Protein AF-A0A962V7G7-F1 (afdb_monomer_lite)

Radius of gyration: 39.67 Å; chains: 1; bounding box: 82×40×108 Å

pLDDT: mean 73.16, std 16.66, range [35.34, 96.5]

Structure (mmCIF, N/CA/C/O backbone):
data_AF-A0A962V7G7-F1
#
_entry.id   AF-A0A962V7G7-F1
#
loop_
_atom_site.group_PDB
_atom_site.id
_atom_site.type_symbol
_atom_site.label_atom_id
_atom_site.label_alt_id
_atom_site.label_comp_id
_atom_site.label_asym_id
_atom_site.label_entity_id
_atom_site.label_seq_id
_atom_site.pdbx_PDB_ins_code
_atom_site.Cartn_x
_atom_site.Cartn_y
_atom_site.Cartn_z
_atom_site.occupancy
_atom_site.B_iso_or_equiv
_atom_site.auth_seq_id
_atom_site.auth_comp_id
_atom_site.auth_asym_id
_atom_site.auth_atom_id
_atom_site.pdbx_PDB_model_num
ATOM 1 N N . MET A 1 1 ? -13.778 -5.550 5.371 1.00 72.06 1 MET A N 1
ATOM 2 C CA . MET A 1 1 ? -13.242 -4.318 4.765 1.00 72.06 1 MET A CA 1
ATOM 3 C C . MET A 1 1 ? -11.786 -4.561 4.429 1.00 72.06 1 MET A C 1
ATOM 5 O O . MET A 1 1 ? -11.023 -4.934 5.313 1.00 72.06 1 MET A O 1
ATOM 9 N N . GLN A 1 2 ? -11.439 -4.463 3.154 1.00 81.69 2 GLN A N 1
ATOM 10 C CA . GLN A 1 2 ? -10.092 -4.656 2.623 1.00 81.69 2 GLN A CA 1
ATOM 11 C C . GLN A 1 2 ? -9.492 -3.295 2.240 1.00 81.69 2 GLN A C 1
ATOM 13 O O . GLN A 1 2 ? -10.218 -2.339 1.980 1.00 81.69 2 GLN A O 1
ATOM 18 N N . LEU A 1 3 ? -8.160 -3.183 2.179 1.00 76.94 3 LEU A N 1
ATOM 19 C CA . LEU A 1 3 ? -7.492 -1.927 1.791 1.00 76.94 3 LEU A CA 1
ATOM 20 C C . LEU A 1 3 ? -7.868 -1.469 0.369 1.00 76.94 3 LEU A C 1
ATOM 22 O O . LEU A 1 3 ? -7.915 -0.273 0.089 1.00 76.94 3 LEU A O 1
ATOM 26 N N . SER A 1 4 ? -8.203 -2.413 -0.512 1.00 79.62 4 SER A N 1
ATOM 27 C CA . SER A 1 4 ? -8.698 -2.168 -1.872 1.00 79.62 4 SER A CA 1
ATOM 28 C C . SER A 1 4 ? -10.045 -1.445 -1.935 1.00 79.62 4 SER A C 1
ATOM 30 O O . SER A 1 4 ? -10.376 -0.889 -2.983 1.00 79.62 4 SER A O 1
ATOM 32 N N . ASP A 1 5 ? -10.804 -1.429 -0.837 1.00 84.44 5 ASP A N 1
ATOM 33 C CA . ASP A 1 5 ? -12.099 -0.747 -0.759 1.00 84.44 5 ASP A CA 1
ATOM 34 C C . ASP A 1 5 ? -11.917 0.782 -0.668 1.00 84.44 5 ASP A C 1
ATOM 36 O O . ASP A 1 5 ? -12.828 1.552 -0.975 1.00 84.44 5 ASP A O 1
ATOM 40 N N . PHE A 1 6 ? -10.715 1.246 -0.302 1.00 88.31 6 PHE A N 1
ATOM 41 C CA . PHE A 1 6 ? -10.387 2.663 -0.189 1.00 88.31 6 PHE A CA 1
ATOM 42 C C . PHE A 1 6 ? -9.903 3.220 -1.531 1.00 88.31 6 PHE A C 1
ATOM 44 O O . PHE A 1 6 ? -8.850 2.841 -2.051 1.00 88.31 6 PHE A O 1
ATOM 51 N N . LYS A 1 7 ? -10.656 4.185 -2.076 1.00 90.94 7 LYS A N 1
ATOM 52 C CA . LYS A 1 7 ? -10.412 4.795 -3.397 1.00 90.94 7 LYS A CA 1
ATOM 53 C C . LYS A 1 7 ? -8.977 5.297 -3.580 1.00 90.94 7 LYS A C 1
ATOM 55 O O . LYS A 1 7 ? -8.382 5.065 -4.632 1.00 90.94 7 LYS A O 1
ATOM 60 N N . ASP A 1 8 ? -8.418 5.957 -2.570 1.00 87.38 8 ASP A N 1
ATOM 61 C CA . ASP A 1 8 ? -7.068 6.528 -2.633 1.00 87.38 8 ASP A CA 1
ATOM 62 C C . ASP A 1 8 ? -5.988 5.444 -2.707 1.00 87.38 8 ASP A C 1
ATOM 64 O O . ASP A 1 8 ? -5.049 5.561 -3.496 1.00 87.38 8 ASP A O 1
ATOM 68 N N . TYR A 1 9 ? -6.143 4.369 -1.928 1.00 89.06 9 TYR A N 1
ATOM 69 C CA . TYR A 1 9 ? -5.235 3.224 -1.953 1.00 89.06 9 TYR A CA 1
ATOM 70 C C . TYR A 1 9 ? -5.309 2.501 -3.298 1.00 89.06 9 TYR A C 1
ATOM 72 O O . TYR A 1 9 ? -4.279 2.288 -3.936 1.00 89.06 9 TYR A O 1
ATOM 80 N N . LYS A 1 10 ? -6.525 2.221 -3.786 1.00 91.56 10 LYS A N 1
ATOM 81 C CA . LYS A 1 10 ? -6.740 1.589 -5.092 1.00 91.56 10 LYS A CA 1
ATOM 82 C C . LYS A 1 10 ? -6.125 2.405 -6.229 1.00 91.56 10 LYS A C 1
ATOM 84 O O . LYS A 1 10 ? -5.354 1.879 -7.019 1.00 91.56 10 LYS A O 1
ATOM 89 N N . THR A 1 11 ? -6.377 3.713 -6.256 1.00 91.69 11 THR A N 1
ATOM 90 C CA . THR A 1 11 ? -5.816 4.608 -7.281 1.00 91.69 11 THR A CA 1
ATOM 91 C C . THR A 1 11 ? -4.285 4.639 -7.229 1.00 91.69 11 THR A C 1
ATOM 93 O O . THR A 1 11 ? -3.625 4.706 -8.267 1.00 91.69 11 THR A O 1
ATOM 96 N N . ALA A 1 12 ? -3.693 4.605 -6.030 1.00 90.00 12 ALA A N 1
ATOM 97 C CA . ALA A 1 12 ? -2.243 4.566 -5.875 1.00 90.00 12 ALA A CA 1
ATOM 98 C C . ALA A 1 12 ? -1.640 3.231 -6.344 1.00 90.00 12 ALA A C 1
ATOM 100 O O . ALA A 1 12 ? -0.577 3.233 -6.970 1.00 90.00 12 ALA A O 1
ATOM 101 N N . LEU A 1 13 ? -2.325 2.121 -6.073 1.00 92.31 13 LEU A N 1
ATOM 102 C CA . LEU A 1 13 ? -1.936 0.776 -6.486 1.00 92.31 13 LEU A CA 1
ATOM 103 C C . LEU A 1 13 ? -2.052 0.589 -8.007 1.00 92.31 13 LEU A C 1
ATOM 105 O O . LEU A 1 13 ? -1.104 0.128 -8.638 1.00 92.31 13 LEU A O 1
ATOM 109 N N . ASP A 1 14 ? -3.140 1.060 -8.617 1.00 94.31 14 ASP A N 1
ATOM 110 C CA . ASP A 1 14 ? -3.329 1.028 -10.072 1.00 94.31 14 ASP A CA 1
ATOM 111 C C . ASP A 1 14 ? -2.224 1.813 -10.795 1.00 94.31 14 ASP A C 1
ATOM 113 O O . ASP A 1 14 ? -1.626 1.330 -11.758 1.00 94.31 14 ASP A O 1
ATOM 117 N N . LYS A 1 15 ? -1.878 3.006 -10.290 1.00 94.69 15 LYS A N 1
ATOM 118 C CA . LYS A 1 15 ? -0.756 3.801 -10.8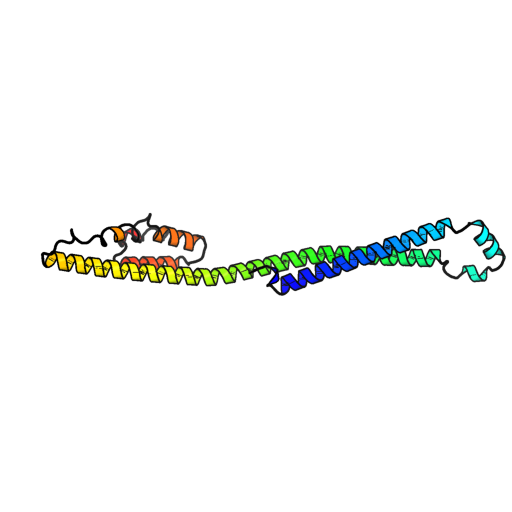17 1.00 94.69 15 LYS A CA 1
ATOM 119 C C . LYS A 1 15 ? 0.584 3.081 -10.689 1.00 94.69 15 LYS A C 1
ATOM 121 O O . LYS A 1 15 ? 1.404 3.168 -11.599 1.00 94.69 15 LYS A O 1
ATOM 126 N N . LEU A 1 16 ? 0.822 2.373 -9.583 1.00 94.81 16 LEU A N 1
ATOM 127 C CA . LEU A 1 16 ? 2.044 1.587 -9.411 1.00 94.81 16 LEU A CA 1
ATOM 128 C C . LEU A 1 16 ? 2.128 0.474 -10.465 1.00 94.81 16 LEU A C 1
ATOM 130 O O . LEU A 1 16 ? 3.166 0.329 -11.108 1.00 94.81 16 LEU A O 1
ATOM 134 N N . HIS A 1 17 ? 1.034 -0.253 -10.697 1.00 95.25 17 HIS A N 1
ATOM 135 C CA . HIS A 1 17 ? 0.981 -1.288 -11.730 1.00 95.25 17 HIS A CA 1
ATOM 136 C C . HIS A 1 17 ? 1.191 -0.729 -13.139 1.00 95.25 17 HIS A C 1
ATOM 138 O O . HIS A 1 17 ? 1.932 -1.320 -13.924 1.00 95.25 17 HIS A O 1
ATOM 144 N N . GLN A 1 18 ? 0.611 0.432 -13.452 1.00 96.00 18 GLN A N 1
ATOM 145 C CA . GLN A 1 18 ? 0.840 1.113 -14.729 1.00 96.00 18 GLN A CA 1
ATOM 146 C C . GLN A 1 18 ? 2.317 1.482 -14.924 1.00 96.00 18 GLN A C 1
ATOM 148 O O . GLN A 1 18 ? 2.872 1.255 -16.000 1.00 96.00 18 GLN A O 1
ATOM 153 N N . LEU A 1 19 ? 2.974 2.010 -13.887 1.00 95.56 19 LEU A N 1
ATOM 154 C CA . LEU A 1 19 ? 4.396 2.348 -13.950 1.00 95.56 19 LEU A CA 1
ATOM 155 C C . LEU A 1 19 ? 5.280 1.103 -14.105 1.00 95.56 19 LEU A C 1
ATOM 157 O O . LEU A 1 19 ? 6.199 1.124 -14.917 1.00 95.56 19 LEU A O 1
ATOM 161 N N . GLN A 1 20 ? 4.978 0.010 -13.401 1.00 96.12 20 GLN A N 1
ATOM 162 C CA . GLN A 1 20 ? 5.700 -1.263 -13.538 1.00 96.12 20 GLN A CA 1
ATOM 163 C C . GLN A 1 20 ? 5.525 -1.889 -14.927 1.00 96.12 20 GLN A C 1
ATOM 165 O O . GLN A 1 20 ? 6.476 -2.422 -15.496 1.00 96.12 20 GLN A O 1
ATOM 170 N N . ALA A 1 21 ? 4.320 -1.820 -15.499 1.00 96.50 21 ALA A N 1
ATOM 171 C CA . ALA A 1 21 ? 4.078 -2.273 -16.866 1.00 96.50 21 ALA A CA 1
ATOM 172 C C . ALA A 1 21 ? 4.880 -1.436 -17.875 1.00 96.50 21 ALA A C 1
ATOM 174 O O . ALA A 1 21 ? 5.487 -1.989 -18.793 1.00 96.50 21 ALA A O 1
ATOM 175 N N . ARG A 1 22 ? 4.940 -0.113 -17.669 1.00 94.94 22 ARG A N 1
ATOM 176 C CA . ARG A 1 22 ? 5.749 0.791 -18.493 1.00 94.94 22 ARG A CA 1
ATOM 177 C C . ARG A 1 22 ? 7.248 0.519 -18.357 1.00 94.94 22 ARG A C 1
ATOM 179 O O . ARG A 1 22 ? 7.936 0.531 -19.371 1.00 94.94 22 ARG A O 1
ATOM 186 N N . GLU A 1 23 ? 7.748 0.251 -17.151 1.00 95.81 23 GLU A N 1
ATOM 187 C CA . GLU A 1 23 ? 9.150 -0.128 -16.929 1.00 95.81 23 GLU A CA 1
ATOM 188 C C . GLU A 1 23 ? 9.510 -1.386 -17.725 1.00 95.81 23 GLU A C 1
ATOM 190 O O . GLU A 1 23 ? 10.451 -1.351 -18.511 1.00 95.81 23 GLU A O 1
ATOM 195 N N . LYS A 1 24 ? 8.708 -2.454 -17.614 1.00 95.88 24 LYS A N 1
ATOM 196 C CA . LYS A 1 24 ? 8.931 -3.701 -18.365 1.00 95.88 24 LYS A CA 1
ATOM 197 C C . LYS A 1 24 ? 8.924 -3.489 -19.879 1.00 95.88 24 LYS A C 1
ATOM 199 O O . LYS A 1 24 ? 9.734 -4.080 -20.590 1.00 95.88 24 LYS A O 1
ATOM 204 N N . ALA A 1 25 ? 8.017 -2.650 -20.382 1.00 95.38 25 ALA A N 1
ATOM 205 C CA . ALA A 1 25 ? 7.962 -2.322 -21.804 1.00 95.38 25 ALA A CA 1
ATOM 206 C C . ALA A 1 25 ? 9.223 -1.569 -22.267 1.00 95.38 25 ALA A C 1
ATOM 208 O O . ALA A 1 25 ? 9.783 -1.901 -23.312 1.00 95.38 25 ALA A O 1
ATOM 209 N N . LEU A 1 26 ? 9.701 -0.600 -21.479 1.00 94.81 26 LEU A N 1
ATOM 210 C CA . LEU A 1 26 ? 10.937 0.135 -21.767 1.00 94.81 26 LEU A CA 1
ATOM 211 C C . LEU A 1 26 ? 12.181 -0.755 -21.661 1.00 94.81 26 LEU A C 1
ATOM 213 O O . LEU A 1 26 ? 13.085 -0.614 -22.476 1.00 94.81 26 LEU A O 1
ATOM 217 N N . GLU A 1 27 ? 12.230 -1.692 -20.713 1.00 95.00 27 GLU A N 1
ATOM 218 C CA . GLU A 1 27 ? 13.317 -2.676 -20.603 1.00 95.00 27 GLU A CA 1
ATOM 219 C C . GLU A 1 27 ? 13.401 -3.564 -21.850 1.00 95.00 27 GLU A C 1
ATOM 221 O O . GLU A 1 27 ? 14.487 -3.759 -22.397 1.00 95.00 27 GLU A O 1
ATOM 226 N N . ALA A 1 28 ? 12.259 -4.041 -22.353 1.00 95.50 28 ALA A N 1
ATOM 227 C CA . ALA A 1 28 ? 12.216 -4.813 -23.592 1.00 95.50 28 ALA A CA 1
ATOM 228 C C . ALA A 1 28 ? 12.696 -3.989 -24.801 1.00 95.50 28 ALA A C 1
ATOM 230 O O . ALA A 1 28 ? 13.478 -4.482 -25.614 1.00 95.50 28 ALA A O 1
ATOM 231 N N . GLN A 1 29 ? 12.281 -2.720 -24.901 1.00 93.44 29 GLN A N 1
ATOM 232 C CA . GLN A 1 29 ? 12.750 -1.812 -25.953 1.00 93.44 29 GLN A CA 1
ATOM 233 C C . GLN A 1 29 ? 14.252 -1.535 -25.845 1.00 93.44 29 GLN A C 1
ATOM 235 O O . GLN A 1 29 ? 14.953 -1.563 -26.854 1.00 93.44 29 GLN A O 1
ATOM 240 N N . TYR A 1 30 ? 14.756 -1.312 -24.631 1.00 93.06 30 TYR A N 1
ATOM 241 C CA . TYR A 1 30 ? 16.170 -1.060 -24.371 1.00 93.06 30 TYR A CA 1
ATOM 242 C C . TYR A 1 30 ? 17.039 -2.239 -24.818 1.00 93.06 30 TYR A C 1
ATOM 244 O O . TYR A 1 30 ? 17.993 -2.046 -25.569 1.00 93.06 30 TYR A O 1
ATOM 252 N N . LEU A 1 31 ? 16.663 -3.465 -24.433 1.00 93.12 31 LEU A N 1
ATOM 253 C CA . LEU A 1 31 ? 17.346 -4.689 -24.861 1.00 93.12 31 LEU A CA 1
ATOM 254 C C . LEU A 1 31 ? 17.269 -4.887 -26.382 1.00 93.12 31 LEU A C 1
ATOM 256 O O . LEU A 1 31 ? 18.265 -5.258 -27.004 1.00 93.12 31 LEU A O 1
ATOM 260 N N . GLY A 1 32 ? 16.120 -4.582 -26.993 1.00 91.44 32 GLY A N 1
ATOM 261 C CA . GLY A 1 32 ? 15.948 -4.611 -28.446 1.00 91.44 32 GLY A CA 1
ATOM 262 C C . GLY A 1 32 ? 16.923 -3.674 -29.164 1.00 91.44 32 GLY A C 1
ATOM 263 O O . GLY A 1 32 ? 17.679 -4.115 -30.027 1.00 91.44 32 GLY A O 1
ATOM 264 N N . VAL A 1 33 ? 16.990 -2.404 -28.760 1.00 89.31 33 VAL A N 1
ATOM 265 C CA . VAL A 1 33 ? 17.924 -1.430 -29.356 1.00 89.31 33 VAL A CA 1
ATOM 266 C C . VAL A 1 33 ? 19.381 -1.801 -29.067 1.00 89.31 33 VAL A C 1
ATOM 268 O O . VAL A 1 33 ? 20.242 -1.642 -29.931 1.00 89.31 33 VAL A O 1
ATOM 271 N N . GLN A 1 34 ? 19.677 -2.345 -27.885 1.00 90.50 34 GLN A N 1
ATOM 272 C CA . GLN A 1 34 ? 21.018 -2.823 -27.553 1.00 90.50 34 GLN A C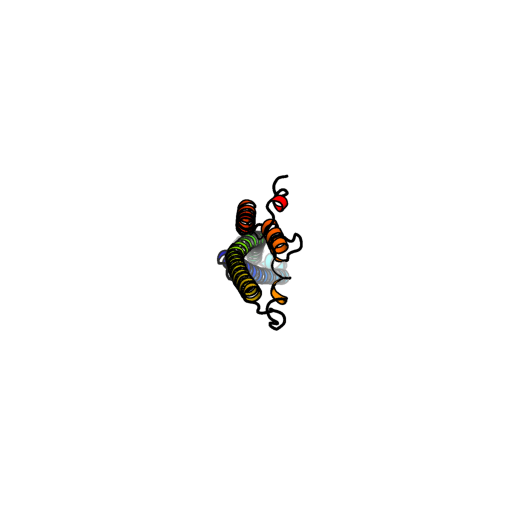A 1
ATOM 273 C C . GLN A 1 34 ? 21.458 -3.967 -28.479 1.00 90.50 34 GLN A C 1
ATOM 275 O O . GLN A 1 34 ? 22.594 -3.951 -28.954 1.00 90.50 34 GLN A O 1
ATOM 280 N N . SER A 1 35 ? 20.573 -4.923 -28.781 1.00 89.25 35 SER A N 1
ATOM 281 C CA . SER A 1 35 ? 20.871 -6.001 -29.734 1.00 89.25 35 SER A CA 1
ATOM 282 C C . SER A 1 35 ? 21.145 -5.460 -31.142 1.00 89.25 35 SER A C 1
ATOM 284 O O . SER A 1 35 ? 22.178 -5.785 -31.724 1.00 89.25 35 SER A O 1
ATOM 286 N N . GLN A 1 36 ? 20.326 -4.517 -31.622 1.00 85.25 36 GLN A N 1
ATOM 287 C CA . GLN A 1 36 ? 20.524 -3.847 -32.912 1.00 85.25 36 GLN A CA 1
ATOM 288 C C . GLN A 1 36 ? 21.849 -3.076 -32.971 1.00 85.25 36 GLN A C 1
ATOM 290 O O . GLN A 1 36 ? 22.518 -3.061 -34.001 1.00 85.25 36 GLN A O 1
ATOM 295 N N . LEU A 1 37 ? 22.266 -2.450 -31.865 1.00 84.19 37 LEU A N 1
ATOM 296 C CA . LEU A 1 37 ? 23.564 -1.778 -31.774 1.00 84.19 37 LEU A CA 1
ATOM 297 C C . LEU A 1 37 ? 24.737 -2.756 -31.844 1.00 84.19 37 LEU A C 1
ATOM 299 O O . LEU A 1 37 ? 25.758 -2.427 -32.446 1.00 84.19 37 LEU A O 1
ATOM 303 N N . VAL A 1 38 ? 24.623 -3.928 -31.218 1.00 85.00 38 VAL A N 1
ATOM 304 C CA . VAL A 1 38 ? 25.654 -4.973 -31.288 1.00 85.00 38 VAL A CA 1
ATOM 305 C C . VAL A 1 38 ? 25.748 -5.523 -32.709 1.00 85.00 38 VAL A C 1
ATOM 307 O O . VAL A 1 38 ? 26.848 -5.581 -33.258 1.00 85.00 38 VAL A O 1
ATOM 310 N N . GLU A 1 39 ? 24.610 -5.831 -33.331 1.00 83.50 39 GLU A N 1
ATOM 311 C CA . GLU A 1 39 ? 24.540 -6.291 -34.719 1.00 83.50 39 GLU A CA 1
ATOM 312 C C . GLU A 1 39 ? 25.148 -5.259 -35.672 1.00 83.50 39 GLU A C 1
ATOM 314 O O . GLU A 1 39 ? 26.105 -5.581 -36.372 1.00 83.50 39 GLU A O 1
ATOM 319 N N . ALA A 1 40 ? 24.711 -3.998 -35.610 1.00 76.75 40 ALA A N 1
ATOM 320 C CA . ALA A 1 40 ? 25.211 -2.920 -36.466 1.00 76.75 40 ALA A CA 1
ATOM 321 C C . ALA A 1 40 ? 26.705 -2.602 -36.256 1.00 76.75 40 ALA A C 1
ATOM 323 O O . ALA A 1 40 ? 27.373 -2.085 -37.153 1.00 76.75 40 ALA A O 1
ATOM 324 N N . ARG A 1 41 ? 27.254 -2.894 -35.068 1.00 74.94 41 ARG A N 1
ATOM 325 C CA . ARG A 1 41 ? 28.700 -2.807 -34.797 1.00 74.94 41 ARG A CA 1
ATOM 326 C C . ARG A 1 41 ? 29.465 -3.997 -35.368 1.00 74.94 41 ARG A C 1
ATOM 328 O O . ARG A 1 41 ? 30.595 -3.815 -35.803 1.00 74.94 41 ARG A O 1
ATOM 335 N N . SER A 1 42 ? 28.867 -5.186 -35.361 1.00 74.50 42 SER A N 1
ATOM 336 C CA . SER A 1 42 ? 29.469 -6.407 -35.907 1.00 74.50 42 SER A CA 1
ATOM 337 C C . SER A 1 42 ? 29.392 -6.494 -37.435 1.00 74.50 42 SER A C 1
ATOM 339 O O . SER A 1 42 ? 30.279 -7.070 -38.056 1.00 74.50 42 SER A O 1
ATOM 341 N N . SER A 1 43 ? 28.368 -5.890 -38.045 1.00 68.31 43 SER A N 1
ATOM 342 C CA . SER A 1 43 ? 28.111 -5.922 -39.487 1.00 68.31 43 SER A CA 1
ATOM 343 C C . SER A 1 43 ? 28.744 -4.761 -40.256 1.00 68.31 43 SER A C 1
ATOM 345 O O . SER A 1 43 ? 28.582 -4.695 -41.469 1.00 68.31 43 SER A O 1
ATOM 347 N N . ASN A 1 44 ? 29.427 -3.832 -39.578 1.00 61.66 44 ASN A N 1
ATOM 348 C CA . ASN A 1 44 ? 30.174 -2.751 -40.218 1.00 61.66 44 ASN A CA 1
ATOM 349 C C . ASN A 1 44 ? 31.624 -3.205 -40.452 1.00 61.66 44 ASN A C 1
ATOM 351 O O . ASN A 1 44 ? 32.429 -3.154 -39.514 1.00 61.66 44 ASN A O 1
ATOM 355 N N . PRO A 1 45 ? 32.019 -3.612 -41.673 1.00 55.88 45 PRO A N 1
ATOM 356 C CA . PRO A 1 45 ? 33.427 -3.682 -41.999 1.00 55.88 45 PRO A CA 1
ATOM 357 C C . PRO A 1 45 ? 33.905 -2.235 -42.083 1.00 55.88 45 PRO A C 1
ATOM 359 O O . PRO A 1 45 ? 33.500 -1.461 -42.948 1.00 55.88 45 PRO A O 1
ATOM 362 N N . ARG A 1 46 ? 34.775 -1.855 -41.151 1.00 56.09 46 ARG A N 1
ATOM 363 C CA . ARG A 1 46 ? 35.463 -0.557 -41.118 1.00 56.09 46 ARG A CA 1
ATOM 364 C C . ARG A 1 46 ? 36.087 -0.179 -42.478 1.00 56.09 46 ARG A C 1
ATOM 366 O O . ARG A 1 46 ? 36.302 0.999 -42.719 1.00 56.09 46 ARG A O 1
ATOM 373 N N . GLU A 1 47 ? 36.326 -1.167 -43.342 1.00 53.41 47 GLU A N 1
ATOM 374 C CA . GLU A 1 47 ? 36.821 -1.056 -44.718 1.00 53.41 47 GLU A CA 1
ATOM 375 C C . GLU A 1 47 ? 35.780 -0.512 -45.723 1.00 53.41 47 GLU A C 1
ATOM 377 O O . GLU A 1 47 ? 36.118 0.385 -46.484 1.00 53.41 47 GLU A O 1
ATOM 382 N N . GLN A 1 48 ? 34.498 -0.912 -45.681 1.00 55.78 48 GLN A N 1
ATOM 383 C CA . GLN A 1 48 ? 33.494 -0.424 -46.658 1.00 55.78 48 GLN A CA 1
ATOM 384 C C . GLN A 1 48 ? 33.091 1.041 -46.437 1.00 55.78 48 GLN A C 1
ATOM 386 O O . GLN A 1 48 ? 32.728 1.741 -47.378 1.00 55.78 48 GLN A O 1
ATOM 391 N N . LEU A 1 49 ? 33.168 1.521 -45.192 1.00 58.41 49 LEU A N 1
ATOM 392 C CA . LEU A 1 49 ? 32.938 2.932 -44.865 1.00 58.41 49 LEU A CA 1
ATOM 393 C C . LEU A 1 49 ? 34.075 3.830 -45.364 1.00 58.41 49 LEU A C 1
ATOM 395 O O . LEU A 1 49 ? 33.820 4.978 -45.711 1.00 58.41 49 LEU A O 1
ATOM 399 N N . ILE A 1 50 ? 35.312 3.320 -45.407 1.00 60.41 50 ILE A N 1
ATOM 400 C CA . ILE A 1 50 ? 36.460 4.057 -45.950 1.00 60.41 50 ILE A CA 1
ATOM 401 C C . ILE A 1 50 ? 36.301 4.204 -47.468 1.00 60.41 50 ILE A C 1
ATOM 403 O O . ILE A 1 50 ? 36.440 5.315 -47.971 1.00 60.41 50 ILE A O 1
ATOM 407 N N . ASP A 1 51 ? 35.907 3.138 -48.168 1.00 59.69 51 ASP A N 1
ATOM 408 C CA . ASP A 1 51 ? 35.677 3.174 -49.619 1.00 59.69 51 ASP A CA 1
ATOM 409 C C . ASP A 1 51 ? 34.501 4.100 -50.002 1.00 59.69 51 ASP A C 1
ATOM 411 O O . ASP A 1 51 ? 34.617 4.911 -50.919 1.00 59.69 51 ASP A O 1
ATOM 415 N N . GLN A 1 52 ? 33.398 4.087 -49.240 1.00 58.72 52 GLN A N 1
ATOM 416 C CA . GLN A 1 52 ? 32.251 4.982 -49.475 1.00 58.72 52 GLN A CA 1
ATOM 417 C C . GLN A 1 52 ? 32.533 6.456 -49.139 1.00 58.72 52 GLN A C 1
ATOM 419 O O . GLN A 1 52 ? 32.010 7.348 -49.809 1.00 58.72 52 GLN A O 1
ATOM 424 N N . LEU A 1 53 ? 33.366 6.735 -48.128 1.00 61.50 53 LEU A N 1
ATOM 425 C CA . LEU A 1 53 ? 33.793 8.101 -47.789 1.00 61.50 53 LEU A CA 1
ATOM 426 C C . LEU A 1 53 ? 34.742 8.696 -48.838 1.00 61.50 53 LEU A C 1
ATOM 428 O O . LEU A 1 53 ? 34.780 9.917 -48.989 1.00 61.50 53 LEU A O 1
ATOM 432 N N . ILE A 1 54 ? 35.488 7.850 -49.557 1.00 64.62 54 ILE A N 1
ATOM 433 C CA . ILE A 1 54 ? 36.316 8.261 -50.698 1.00 64.62 54 ILE A CA 1
ATOM 434 C C . ILE A 1 54 ? 35.434 8.577 -51.918 1.00 64.62 54 ILE A C 1
ATOM 436 O O . ILE A 1 54 ? 35.714 9.542 -52.627 1.00 64.62 54 ILE A O 1
ATOM 440 N N . GLU A 1 55 ? 34.358 7.816 -52.148 1.00 64.69 55 GLU A N 1
ATOM 441 C CA . GLU A 1 55 ? 33.478 7.996 -53.313 1.00 64.69 55 GLU A CA 1
ATOM 442 C C . GLU A 1 55 ? 32.419 9.105 -53.152 1.00 64.69 55 GLU A C 1
ATOM 444 O O . GLU A 1 55 ? 32.094 9.760 -54.140 1.00 64.69 55 GLU A O 1
ATOM 449 N N . ASN A 1 56 ? 31.882 9.355 -51.947 1.00 65.19 56 ASN A N 1
ATOM 450 C CA . ASN A 1 56 ? 30.822 10.354 -51.722 1.00 65.19 56 ASN A CA 1
ATOM 451 C C . ASN A 1 56 ? 30.968 11.108 -50.377 1.00 65.19 56 ASN A C 1
ATOM 453 O O . ASN A 1 56 ? 30.312 10.764 -49.388 1.00 65.19 56 ASN A O 1
ATOM 457 N N . PRO A 1 57 ? 31.755 12.200 -50.323 1.00 57.94 57 PRO A N 1
ATOM 458 C CA . PRO A 1 57 ? 32.017 12.941 -49.083 1.00 57.94 57 PRO A CA 1
ATOM 459 C C . PRO A 1 57 ? 30.797 13.696 -48.523 1.00 57.94 57 PRO A C 1
ATOM 461 O O . PRO A 1 57 ? 30.752 13.984 -47.329 1.00 57.94 57 PRO A O 1
ATOM 464 N N . GLU A 1 58 ? 29.778 13.995 -49.337 1.00 57.12 58 GLU A N 1
ATOM 465 C CA . GLU A 1 58 ? 28.568 14.711 -48.890 1.00 57.12 58 GLU A CA 1
ATOM 466 C C . GLU A 1 58 ? 27.604 13.833 -48.065 1.00 57.12 58 GLU A C 1
ATOM 468 O O . GLU A 1 58 ? 26.854 14.351 -47.236 1.00 57.12 58 GLU A O 1
ATOM 473 N N . GLN A 1 59 ? 27.663 12.500 -48.199 1.00 53.59 59 GLN A N 1
ATOM 474 C CA . GLN A 1 59 ? 26.893 11.567 -47.358 1.00 53.59 59 GLN A CA 1
ATOM 475 C C . GLN A 1 59 ? 27.449 11.441 -45.927 1.00 53.59 59 GLN A C 1
ATOM 477 O O . GLN A 1 59 ? 26.768 10.910 -45.050 1.00 53.59 59 GLN A O 1
ATOM 482 N N . ALA A 1 60 ? 28.639 11.989 -45.655 1.00 50.94 60 ALA A N 1
ATOM 483 C CA . ALA A 1 60 ? 29.280 11.964 -44.338 1.00 50.94 60 ALA A CA 1
ATOM 484 C C . ALA A 1 60 ? 28.575 12.834 -43.275 1.00 50.94 60 ALA A C 1
ATOM 486 O O . ALA A 1 60 ? 28.869 12.710 -42.086 1.00 50.94 60 ALA A O 1
ATOM 487 N N . LEU A 1 61 ? 27.664 13.723 -43.690 1.00 49.97 61 LEU A N 1
ATOM 488 C CA . LEU A 1 61 ? 26.961 14.669 -42.813 1.00 49.97 61 LEU A CA 1
ATOM 489 C C . LEU A 1 61 ? 25.640 14.124 -42.241 1.00 49.97 61 LEU A C 1
ATOM 491 O O . LEU A 1 61 ? 25.111 14.699 -41.289 1.00 49.97 61 LEU A O 1
ATOM 495 N N . ALA A 1 62 ? 25.098 13.030 -42.785 1.00 52.94 62 ALA A N 1
ATOM 496 C CA . ALA A 1 62 ? 23.931 12.372 -42.204 1.00 52.94 62 ALA A CA 1
ATOM 497 C C . ALA A 1 62 ? 24.366 11.523 -40.996 1.00 52.94 62 ALA A C 1
ATOM 499 O O . ALA A 1 62 ? 25.352 10.788 -41.105 1.00 52.94 62 ALA A O 1
ATOM 500 N N . PRO A 1 63 ? 23.657 11.576 -39.848 1.00 58.22 63 PRO A N 1
ATOM 501 C CA . PRO A 1 63 ? 23.975 10.700 -38.733 1.00 58.22 63 PRO A CA 1
ATOM 502 C C . PRO A 1 63 ? 23.879 9.258 -39.217 1.00 58.22 63 PRO A C 1
ATOM 504 O O . PRO A 1 63 ? 22.836 8.828 -39.718 1.00 58.22 63 PRO A O 1
ATOM 507 N N . SER A 1 64 ? 24.980 8.518 -39.099 1.00 70.88 64 SER A N 1
ATOM 508 C CA . SER A 1 64 ? 24.994 7.114 -39.499 1.00 70.88 64 SER A CA 1
ATOM 509 C C . SER A 1 64 ? 23.888 6.372 -38.745 1.00 70.88 64 SER A C 1
ATOM 511 O O . SER A 1 64 ? 23.560 6.717 -37.607 1.00 70.88 64 SER A O 1
ATOM 513 N N . ALA A 1 65 ? 23.302 5.335 -39.347 1.00 71.50 65 ALA A N 1
ATOM 514 C CA . ALA A 1 65 ? 22.242 4.549 -38.704 1.00 71.50 65 ALA A CA 1
ATOM 515 C C . ALA A 1 65 ? 22.626 4.093 -37.275 1.00 71.50 65 ALA A C 1
ATOM 517 O O . ALA A 1 65 ? 21.784 4.021 -36.381 1.00 71.50 65 ALA A O 1
ATOM 518 N N . VAL A 1 66 ? 23.924 3.886 -37.027 1.00 76.62 66 VAL A N 1
ATOM 519 C CA . VAL A 1 66 ? 24.496 3.587 -35.707 1.00 76.62 66 VAL A CA 1
ATOM 520 C C . VAL A 1 66 ? 24.364 4.758 -34.723 1.00 76.62 66 VAL A C 1
ATOM 522 O O . VAL A 1 66 ? 24.029 4.526 -33.564 1.00 76.62 66 VAL A O 1
ATOM 525 N N . GLN A 1 67 ? 24.602 6.004 -35.143 1.00 80.31 67 GLN A N 1
ATOM 526 C CA . GLN A 1 67 ? 24.417 7.189 -34.292 1.00 80.31 67 GLN A CA 1
ATOM 527 C C . GLN A 1 67 ? 22.943 7.403 -33.929 1.00 80.31 67 GLN A C 1
ATOM 529 O O . GLN A 1 67 ? 22.637 7.710 -32.777 1.00 80.31 67 GLN A O 1
ATOM 534 N N . ALA A 1 68 ? 22.019 7.170 -34.868 1.00 80.75 68 ALA A N 1
ATOM 535 C CA . ALA A 1 68 ? 20.584 7.234 -34.588 1.00 80.75 68 ALA A CA 1
ATOM 536 C C . ALA A 1 68 ? 20.151 6.175 -33.552 1.00 80.75 68 ALA A C 1
ATOM 538 O O . ALA A 1 68 ? 19.418 6.486 -32.611 1.00 80.75 68 ALA A O 1
ATOM 539 N N . LEU A 1 69 ? 20.659 4.942 -33.665 1.00 81.75 69 LEU A N 1
ATOM 540 C CA . LEU A 1 69 ? 20.421 3.880 -32.680 1.00 81.75 69 LEU A CA 1
ATOM 541 C C . LEU A 1 69 ? 21.035 4.199 -31.307 1.00 81.75 69 LEU A C 1
ATOM 543 O O . LEU A 1 69 ? 20.420 3.905 -30.283 1.00 81.75 69 LEU A O 1
ATOM 547 N N . GLN A 1 70 ? 22.214 4.829 -31.263 1.00 86.06 70 GLN A N 1
ATOM 548 C CA . GLN A 1 70 ? 22.846 5.266 -30.011 1.00 86.06 70 GLN A CA 1
ATOM 549 C C . GLN A 1 70 ? 22.021 6.350 -29.311 1.00 86.06 70 GLN A C 1
ATOM 551 O O . GLN A 1 70 ? 21.730 6.220 -28.123 1.00 86.06 70 GLN A O 1
ATOM 556 N N . ALA A 1 71 ? 21.568 7.364 -30.052 1.00 86.94 71 ALA A N 1
ATOM 557 C CA . ALA A 1 71 ? 20.702 8.409 -29.514 1.00 86.94 71 ALA A CA 1
ATOM 558 C C . ALA A 1 71 ? 19.378 7.834 -28.977 1.00 86.94 71 ALA A C 1
ATOM 560 O O . ALA A 1 71 ? 18.918 8.229 -27.903 1.00 86.94 71 ALA A O 1
ATOM 561 N N . ASN A 1 72 ? 18.792 6.858 -29.681 1.00 88.06 72 ASN A N 1
ATOM 562 C CA . ASN A 1 72 ? 17.587 6.165 -29.229 1.00 88.06 72 ASN A CA 1
ATOM 563 C C . ASN A 1 72 ? 17.839 5.342 -27.950 1.00 88.06 72 ASN A C 1
ATOM 565 O O . ASN A 1 72 ? 17.075 5.423 -26.990 1.00 88.06 72 ASN A O 1
ATOM 569 N N . HIS A 1 73 ? 18.953 4.610 -27.885 1.00 91.44 73 HIS A N 1
ATOM 570 C CA . HIS A 1 73 ? 19.355 3.850 -26.698 1.00 91.44 73 HIS A CA 1
ATOM 571 C C . HIS A 1 73 ? 19.535 4.748 -25.462 1.00 91.44 73 HIS A C 1
ATOM 573 O O . HIS A 1 73 ? 19.059 4.427 -24.371 1.00 91.44 73 HIS A O 1
ATOM 579 N N . GLU A 1 74 ? 20.179 5.905 -25.623 1.00 92.50 74 GLU A N 1
ATOM 580 C CA . GLU A 1 74 ? 20.337 6.897 -24.554 1.00 92.50 74 GLU A CA 1
ATOM 581 C C . GLU A 1 74 ? 19.011 7.545 -24.146 1.00 92.50 74 GLU A C 1
ATOM 583 O O . GLU A 1 74 ? 18.790 7.830 -22.965 1.00 92.50 74 GLU A O 1
ATOM 588 N N . HIS A 1 75 ? 18.118 7.798 -25.105 1.00 94.31 75 HIS A N 1
ATOM 589 C CA . HIS A 1 75 ? 16.780 8.311 -24.832 1.00 94.31 75 HIS A CA 1
ATOM 590 C C . HIS A 1 75 ? 15.972 7.321 -23.982 1.00 94.31 75 HIS A C 1
ATOM 592 O O . HIS A 1 75 ? 15.521 7.681 -22.893 1.00 94.31 75 HIS A O 1
ATOM 598 N N . ILE A 1 76 ? 15.875 6.061 -24.418 1.00 92.81 76 ILE A N 1
ATOM 599 C CA . ILE A 1 76 ? 15.166 5.000 -23.686 1.00 92.81 76 ILE A CA 1
ATOM 600 C C . ILE A 1 76 ? 15.794 4.797 -22.301 1.00 92.81 76 ILE A C 1
ATOM 602 O O . ILE A 1 76 ? 15.077 4.708 -21.308 1.00 92.81 76 ILE A O 1
ATOM 606 N N . GLY A 1 77 ? 17.128 4.801 -22.197 1.00 93.88 77 GLY A N 1
ATOM 607 C CA . GLY A 1 77 ? 17.822 4.690 -20.911 1.00 93.88 77 GLY A CA 1
ATOM 608 C C . GLY A 1 77 ? 17.473 5.819 -19.932 1.00 93.88 77 GLY A C 1
ATOM 609 O O . GLY A 1 77 ? 17.277 5.572 -18.738 1.00 93.88 77 GLY A O 1
ATOM 610 N N . ARG A 1 78 ? 17.340 7.061 -20.419 1.00 95.56 78 ARG A N 1
ATOM 611 C CA . ARG A 1 78 ? 16.885 8.199 -19.602 1.00 95.56 78 ARG A CA 1
ATOM 612 C C . ARG A 1 78 ? 15.434 8.038 -19.160 1.00 95.56 78 ARG A C 1
ATOM 614 O O . ARG A 1 78 ? 15.151 8.222 -17.976 1.00 95.56 78 ARG A O 1
ATOM 621 N N . GLU A 1 79 ? 14.536 7.655 -20.065 1.00 95.06 79 GLU A N 1
ATOM 622 C CA . GLU A 1 79 ? 13.132 7.406 -19.717 1.00 95.06 79 GLU A CA 1
ATOM 623 C C . GLU A 1 79 ? 12.983 6.301 -18.6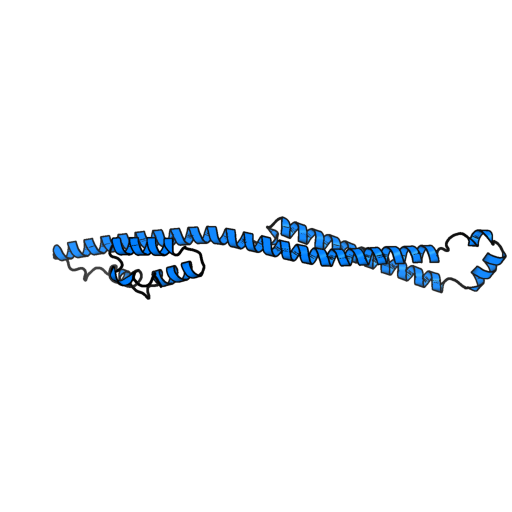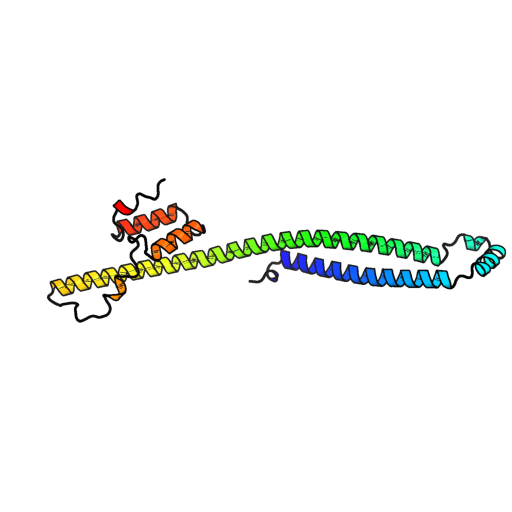67 1.00 95.06 79 GLU A C 1
ATOM 625 O O . GLU A 1 79 ? 12.224 6.450 -17.710 1.00 95.06 79 GLU A O 1
ATOM 630 N N . LEU A 1 80 ? 13.751 5.221 -18.795 1.00 94.38 80 LEU A N 1
ATOM 631 C CA . LEU A 1 80 ? 13.734 4.089 -17.872 1.00 94.38 80 LEU A CA 1
ATOM 632 C C . LEU A 1 80 ? 14.161 4.519 -16.459 1.00 94.38 80 LEU A C 1
ATOM 634 O O . LEU A 1 80 ? 13.507 4.181 -15.469 1.00 94.38 80 LEU A O 1
ATOM 638 N N . ASN A 1 81 ? 15.199 5.353 -16.355 1.00 94.94 81 ASN A N 1
ATOM 639 C CA . ASN A 1 81 ? 15.618 5.935 -15.080 1.00 94.94 81 ASN A CA 1
ATOM 640 C C . ASN A 1 81 ? 14.532 6.824 -14.452 1.00 94.94 81 ASN A C 1
ATOM 642 O O . ASN A 1 81 ? 14.300 6.738 -13.243 1.00 94.94 81 ASN A O 1
ATOM 646 N N . LEU A 1 82 ? 13.837 7.636 -15.255 1.00 96.31 82 LEU A N 1
ATOM 647 C CA . LEU A 1 82 ? 12.726 8.465 -14.779 1.00 96.31 82 LEU A CA 1
ATOM 648 C C . LEU A 1 82 ? 11.552 7.612 -14.284 1.00 96.31 82 LEU A C 1
ATOM 650 O O . LEU A 1 82 ? 11.016 7.874 -13.207 1.00 96.31 82 LEU A O 1
ATOM 654 N N . VAL A 1 83 ? 11.183 6.555 -15.014 1.00 96.44 83 VAL A N 1
ATOM 655 C CA . VAL A 1 83 ? 10.116 5.630 -14.597 1.00 96.44 83 VAL A CA 1
ATOM 656 C C . VAL A 1 83 ? 10.487 4.923 -13.292 1.00 96.44 83 VAL A C 1
ATOM 658 O O . VAL A 1 83 ? 9.666 4.866 -12.378 1.00 96.44 83 VAL A O 1
ATOM 661 N N . ARG A 1 84 ? 11.738 4.476 -13.132 1.00 95.00 84 ARG A N 1
ATOM 662 C CA . ARG A 1 84 ? 12.228 3.887 -11.872 1.00 95.00 84 ARG A CA 1
ATOM 663 C C . ARG A 1 84 ? 12.149 4.856 -10.696 1.00 95.00 84 ARG A C 1
ATOM 665 O O . ARG A 1 84 ? 11.765 4.459 -9.595 1.00 95.00 84 ARG A O 1
ATOM 672 N N . GLN A 1 85 ? 12.494 6.127 -10.903 1.00 96.19 85 GLN A N 1
ATOM 673 C CA . GLN A 1 85 ? 12.331 7.154 -9.871 1.00 96.19 85 GLN A CA 1
ATOM 674 C C . GLN A 1 85 ? 10.853 7.379 -9.529 1.00 96.19 85 GLN A C 1
ATOM 676 O O . GLN A 1 85 ? 10.503 7.414 -8.347 1.00 96.19 85 GLN A O 1
ATOM 681 N N . ALA A 1 86 ? 9.980 7.438 -10.537 1.00 94.88 86 ALA A N 1
ATOM 682 C CA . ALA A 1 86 ? 8.539 7.559 -10.341 1.00 94.88 86 ALA A CA 1
ATOM 683 C C . ALA A 1 86 ? 7.961 6.367 -9.557 1.00 94.88 86 ALA A C 1
ATOM 685 O O . ALA A 1 86 ? 7.147 6.572 -8.661 1.00 94.88 86 ALA A O 1
ATOM 686 N N . ILE A 1 87 ? 8.424 5.136 -9.811 1.00 95.19 87 ILE A N 1
ATOM 687 C CA . ILE A 1 87 ? 8.034 3.937 -9.046 1.00 95.19 87 ILE A CA 1
ATOM 688 C C . ILE A 1 87 ? 8.427 4.073 -7.572 1.00 95.19 87 ILE A C 1
ATOM 690 O O . ILE A 1 87 ? 7.600 3.834 -6.690 1.00 95.19 87 ILE A O 1
ATOM 694 N N . ARG A 1 88 ? 9.659 4.511 -7.276 1.00 94.62 88 ARG A N 1
ATOM 695 C CA . ARG A 1 88 ? 10.106 4.732 -5.886 1.00 94.62 88 ARG A CA 1
ATOM 696 C C . ARG A 1 88 ? 9.240 5.770 -5.174 1.00 94.62 88 ARG A C 1
ATOM 698 O O . ARG A 1 88 ? 8.818 5.544 -4.041 1.00 94.62 88 ARG A O 1
ATOM 705 N N . GLN A 1 89 ? 8.941 6.883 -5.842 1.00 94.88 89 GLN A N 1
ATOM 706 C CA . GLN A 1 89 ? 8.048 7.904 -5.300 1.00 94.88 89 GLN A CA 1
ATOM 707 C C . GLN A 1 89 ? 6.631 7.351 -5.091 1.00 94.88 89 GLN A C 1
ATOM 709 O O . GLN A 1 89 ? 6.006 7.606 -4.062 1.00 94.88 89 GLN A O 1
ATOM 714 N N . GLN A 1 90 ? 6.140 6.537 -6.024 1.00 94.12 90 GLN A N 1
ATOM 715 C CA . GLN A 1 90 ? 4.810 5.953 -5.945 1.00 94.12 90 GLN A CA 1
ATOM 716 C C . GLN A 1 90 ? 4.675 4.937 -4.805 1.00 94.12 90 GLN A C 1
ATOM 718 O O . GLN A 1 90 ? 3.627 4.893 -4.163 1.00 94.12 90 GLN A O 1
ATOM 723 N N . HIS A 1 91 ? 5.731 4.191 -4.470 1.00 93.00 91 HIS A N 1
ATOM 724 C CA . HIS A 1 91 ? 5.752 3.364 -3.259 1.00 93.00 91 HIS A CA 1
ATOM 725 C C . HIS A 1 91 ? 5.590 4.193 -1.979 1.00 93.00 91 HIS A C 1
ATOM 727 O O . HIS A 1 91 ? 4.878 3.772 -1.067 1.00 93.00 91 HIS A O 1
ATOM 733 N N . SER A 1 92 ? 6.203 5.380 -1.915 1.00 92.12 92 SER A N 1
ATOM 734 C CA . SER A 1 92 ? 5.995 6.307 -0.796 1.00 92.12 92 SER A CA 1
ATOM 735 C C . SER A 1 92 ? 4.530 6.753 -0.715 1.00 92.12 92 SER A C 1
ATOM 737 O O . SER A 1 92 ? 3.897 6.629 0.334 1.00 92.12 92 SER A O 1
ATOM 739 N N . ASN A 1 93 ? 3.946 7.155 -1.850 1.00 91.12 93 ASN A N 1
ATOM 740 C CA . ASN A 1 93 ? 2.534 7.543 -1.933 1.00 91.12 93 ASN A CA 1
ATOM 741 C C . ASN A 1 93 ? 1.589 6.412 -1.501 1.00 91.12 93 ASN A C 1
ATOM 743 O O . ASN A 1 93 ? 0.587 6.670 -0.831 1.00 91.12 93 ASN A O 1
ATOM 747 N N . LEU A 1 94 ? 1.908 5.166 -1.862 1.00 92.38 94 LEU A N 1
ATOM 748 C CA . LEU A 1 94 ? 1.122 3.990 -1.500 1.00 92.38 94 LEU A CA 1
ATOM 749 C C . LEU A 1 94 ? 1.149 3.741 0.011 1.00 92.38 94 LEU A C 1
ATOM 751 O O . LEU A 1 94 ? 0.088 3.555 0.599 1.00 92.38 94 LEU A O 1
ATOM 755 N N . ARG A 1 95 ? 2.316 3.859 0.660 1.00 91.81 95 ARG A N 1
ATOM 756 C CA . ARG A 1 95 ? 2.424 3.787 2.131 1.00 91.81 95 ARG A CA 1
ATOM 757 C C . ARG A 1 95 ? 1.603 4.879 2.819 1.00 91.81 95 ARG A C 1
ATOM 759 O O . ARG A 1 95 ? 0.912 4.618 3.800 1.00 91.81 95 ARG A O 1
ATOM 766 N N . SER A 1 96 ? 1.626 6.106 2.295 1.00 90.62 96 SER A N 1
ATOM 767 C CA . SER A 1 96 ? 0.802 7.198 2.832 1.00 90.62 96 SER A CA 1
ATOM 768 C C . SER A 1 96 ? -0.700 6.981 2.608 1.00 90.62 96 SER A C 1
ATOM 770 O O . SER A 1 96 ? -1.516 7.416 3.421 1.00 90.62 96 SER A O 1
ATOM 772 N N . ALA A 1 97 ? -1.099 6.345 1.504 1.00 89.19 97 ALA A N 1
ATOM 773 C CA . ALA A 1 97 ? -2.492 5.978 1.257 1.00 89.19 97 ALA A CA 1
ATOM 774 C C . ALA A 1 97 ? -2.947 4.839 2.183 1.00 89.19 97 ALA A C 1
ATOM 776 O O . ALA A 1 97 ? -4.030 4.919 2.753 1.00 89.19 97 ALA A O 1
ATOM 777 N N . GLU A 1 98 ? -2.095 3.838 2.399 1.00 91.06 98 GLU A N 1
ATOM 778 C CA . GLU A 1 98 ? -2.330 2.724 3.320 1.00 91.06 98 GLU A CA 1
ATOM 779 C C . GLU A 1 98 ? -2.520 3.205 4.762 1.00 91.06 98 GLU A C 1
ATOM 781 O O . GLU A 1 98 ? -3.496 2.834 5.410 1.00 91.06 98 GLU A O 1
ATOM 786 N N . ALA A 1 99 ? -1.661 4.107 5.245 1.00 89.25 99 ALA A N 1
ATOM 787 C CA . ALA A 1 99 ? -1.800 4.683 6.582 1.00 89.25 99 ALA A CA 1
ATOM 788 C C . ALA A 1 99 ? -3.138 5.428 6.764 1.00 89.25 99 ALA A C 1
ATOM 790 O O . ALA A 1 99 ? -3.783 5.316 7.808 1.00 89.25 99 ALA A O 1
ATOM 791 N N . ARG A 1 100 ? -3.589 6.163 5.737 1.00 89.00 100 ARG A N 1
ATOM 792 C CA . ARG A 1 100 ? -4.885 6.864 5.757 1.00 89.00 100 ARG A CA 1
ATOM 793 C C . ARG A 1 100 ? -6.066 5.895 5.729 1.00 89.00 100 ARG A C 1
ATOM 795 O O . ARG A 1 100 ? -6.992 6.068 6.516 1.00 89.00 100 ARG A O 1
ATOM 802 N N . ALA A 1 101 ? -6.008 4.877 4.873 1.00 90.19 101 ALA A N 1
ATOM 803 C CA . ALA A 1 101 ? -7.019 3.826 4.787 1.00 90.19 101 ALA A CA 1
ATOM 804 C C . ALA A 1 101 ? -7.137 3.047 6.107 1.00 90.19 101 ALA A C 1
ATOM 806 O O . ALA A 1 101 ? -8.236 2.857 6.616 1.00 90.19 101 ALA A O 1
ATOM 807 N N . SER A 1 102 ? -6.006 2.677 6.715 1.00 87.56 102 SER A N 1
ATOM 808 C CA . SER A 1 102 ? -5.961 2.001 8.017 1.00 87.56 102 SER A CA 1
ATOM 809 C C . SER A 1 102 ? -6.573 2.856 9.130 1.00 87.56 102 SER A C 1
ATOM 811 O O . SER A 1 102 ? -7.401 2.379 9.903 1.00 87.56 102 SER A O 1
ATOM 813 N N . LYS A 1 103 ? -6.266 4.159 9.167 1.00 88.81 103 LYS A N 1
ATOM 814 C CA . LYS A 1 103 ? -6.889 5.069 10.134 1.00 88.81 103 LYS A CA 1
ATOM 815 C C . LYS A 1 103 ? -8.408 5.145 9.957 1.00 88.81 103 LYS A C 1
ATOM 817 O O . LYS A 1 103 ? -9.138 4.989 10.930 1.00 88.81 103 LYS A O 1
ATOM 822 N N . GLN A 1 104 ? -8.882 5.328 8.723 1.00 87.44 104 GLN A N 1
ATOM 823 C CA . GLN A 1 104 ? -10.318 5.336 8.423 1.00 87.44 104 GLN A CA 1
ATOM 824 C C . GLN A 1 104 ? -10.985 4.011 8.804 1.00 87.44 104 GLN A C 1
ATOM 826 O O . GLN A 1 104 ? -12.103 4.009 9.318 1.00 87.44 104 GLN A O 1
ATOM 831 N N . ALA A 1 105 ? -10.283 2.895 8.599 1.00 86.56 105 ALA A N 1
ATOM 832 C CA . ALA A 1 105 ? -10.762 1.583 8.980 1.00 86.56 105 ALA A CA 1
ATOM 833 C C . ALA A 1 105 ? -10.976 1.463 10.493 1.00 86.56 105 ALA A C 1
ATOM 835 O O . ALA A 1 105 ? -12.052 1.066 10.941 1.00 86.56 105 ALA A O 1
ATOM 836 N N . CYS A 1 106 ? -9.967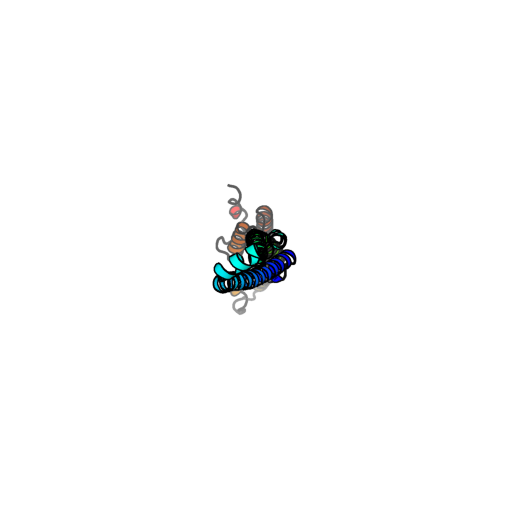 1.856 11.271 1.00 84.94 106 CYS A N 1
ATOM 837 C CA . CYS A 1 106 ? -10.027 1.866 12.727 1.00 84.94 106 CYS A CA 1
ATOM 838 C C . CYS A 1 106 ? -11.119 2.805 13.247 1.00 84.94 106 CYS A C 1
ATOM 840 O O . CYS A 1 106 ? -11.850 2.432 14.161 1.00 84.94 106 CYS A O 1
ATOM 842 N N . ASP A 1 107 ? -11.269 3.992 12.656 1.00 87.19 107 ASP A N 1
ATOM 843 C CA . ASP A 1 107 ? -12.293 4.960 13.060 1.00 87.19 107 ASP A CA 1
ATOM 844 C C . ASP A 1 107 ? -13.712 4.418 12.832 1.00 87.19 107 ASP A C 1
ATOM 846 O O . ASP A 1 107 ? -14.597 4.638 13.663 1.00 87.19 107 ASP A O 1
ATOM 850 N N . GLN A 1 108 ? -13.934 3.680 11.740 1.00 83.31 108 GLN A N 1
ATOM 851 C CA . GLN A 1 108 ? -15.225 3.056 11.461 1.00 83.31 108 GLN A CA 1
ATOM 852 C C . GLN A 1 108 ? -15.517 1.908 12.436 1.00 83.31 108 GLN A C 1
ATOM 854 O O . GLN A 1 108 ? -16.556 1.912 13.093 1.00 83.31 108 GLN A O 1
ATOM 859 N N . VAL A 1 109 ? -14.566 0.982 12.613 1.00 85.25 109 VAL A N 1
ATOM 860 C CA . VAL A 1 109 ? -14.710 -0.141 13.556 1.00 85.25 109 VAL A CA 1
ATOM 861 C C . VAL A 1 109 ? -14.915 0.362 14.986 1.00 85.25 109 VAL A C 1
ATOM 863 O O . VAL A 1 109 ? -15.741 -0.178 15.716 1.00 85.25 109 VAL A O 1
ATOM 866 N N . ARG A 1 110 ? -14.218 1.431 15.390 1.00 81.56 110 ARG A N 1
ATOM 867 C CA . ARG A 1 110 ? -14.366 2.036 16.719 1.00 81.56 110 ARG A CA 1
ATOM 868 C C . ARG A 1 110 ? -15.789 2.533 16.973 1.00 81.56 110 ARG A C 1
ATOM 870 O O . ARG A 1 110 ? -16.280 2.378 18.089 1.00 81.56 110 ARG A O 1
ATOM 877 N N . LYS A 1 111 ? -16.454 3.119 15.972 1.00 83.00 111 LYS A N 1
ATOM 878 C CA . LYS A 1 111 ? -17.850 3.570 16.105 1.00 83.00 111 LYS A CA 1
ATOM 879 C C . LYS A 1 111 ? -18.800 2.393 16.290 1.00 83.00 111 LYS A C 1
ATOM 881 O O . LYS A 1 111 ? -19.605 2.413 17.221 1.00 83.00 111 LYS A O 1
ATOM 886 N N . ASP A 1 112 ? -18.663 1.374 15.450 1.00 83.69 112 ASP A N 1
ATOM 887 C CA . ASP A 1 112 ? -19.546 0.206 15.463 1.00 83.69 112 ASP A CA 1
ATOM 888 C C . ASP A 1 112 ? -19.367 -0.600 16.760 1.00 83.69 112 ASP A C 1
ATOM 890 O O . ASP A 1 112 ? -20.339 -0.951 17.431 1.00 83.69 112 ASP A O 1
ATOM 894 N N . TYR A 1 113 ? -18.117 -0.798 17.190 1.00 77.12 113 TYR A N 1
ATOM 895 C CA . TYR A 1 113 ? -17.805 -1.470 18.450 1.00 77.12 113 TYR A CA 1
ATOM 896 C C . TYR A 1 113 ? -18.254 -0.653 19.666 1.00 77.12 113 TYR A C 1
ATOM 898 O O . TYR A 1 113 ? -18.805 -1.204 20.614 1.00 77.12 113 TYR A O 1
ATOM 906 N N . GLY A 1 114 ? -18.092 0.674 19.634 1.00 79.88 114 GLY A N 1
ATOM 907 C CA . GLY A 1 114 ? -18.584 1.558 20.691 1.00 79.88 114 GLY A CA 1
ATOM 908 C C . GLY A 1 114 ? -20.107 1.497 20.858 1.00 79.88 114 GLY A C 1
ATOM 909 O O . GLY A 1 114 ? -20.601 1.515 21.985 1.00 79.88 114 GLY A O 1
ATOM 910 N N . ALA A 1 115 ? -20.859 1.385 19.759 1.00 84.06 115 ALA A N 1
ATOM 911 C CA . ALA A 1 115 ? -22.305 1.174 19.808 1.00 84.06 115 ALA A CA 1
ATOM 912 C C . ALA A 1 115 ? -22.658 -0.192 20.417 1.00 84.06 115 ALA A C 1
ATOM 914 O O . ALA A 1 115 ? -23.516 -0.268 21.297 1.00 84.06 115 ALA A O 1
ATOM 915 N N . LEU A 1 116 ? -21.947 -1.248 20.013 1.00 83.88 116 LEU A N 1
ATOM 916 C CA . LEU A 1 116 ? -22.161 -2.602 20.520 1.00 83.88 116 LEU A CA 1
ATOM 917 C C . LEU A 1 116 ? -21.852 -2.716 22.019 1.00 83.88 116 LEU A C 1
ATOM 919 O O . LEU A 1 116 ? -22.640 -3.293 22.762 1.00 83.88 116 LEU A O 1
ATOM 923 N N . VAL A 1 117 ? -20.763 -2.101 22.490 1.00 79.56 117 VAL A N 1
ATOM 924 C CA . VAL A 1 117 ? -20.428 -2.044 23.923 1.00 79.56 117 VAL A CA 1
ATOM 925 C C . VAL A 1 117 ? -21.515 -1.308 24.706 1.00 79.56 117 VAL A C 1
ATOM 927 O O . VAL A 1 117 ? -21.939 -1.788 25.754 1.00 79.56 117 VAL A O 1
ATOM 930 N N . LYS A 1 118 ? -22.021 -0.176 24.199 1.00 81.31 118 LYS A N 1
ATOM 931 C CA . LYS A 1 118 ? -23.129 0.546 24.848 1.00 81.31 118 LYS A CA 1
ATOM 932 C C . LYS A 1 118 ? -24.393 -0.307 24.936 1.00 81.31 118 LYS A C 1
ATOM 934 O O . LYS A 1 118 ? -25.022 -0.330 25.990 1.00 81.31 118 LYS A O 1
ATOM 939 N N . GLN A 1 119 ? -24.733 -1.025 23.868 1.00 85.38 119 GLN A N 1
ATOM 940 C CA . GLN A 1 119 ? -25.887 -1.920 23.845 1.00 85.38 119 GLN A CA 1
ATOM 941 C C . GLN A 1 119 ? -25.718 -3.089 24.825 1.00 85.38 119 GLN A C 1
ATOM 943 O O . GLN A 1 119 ? -26.626 -3.367 25.604 1.00 85.38 119 GLN A O 1
ATOM 948 N N . ALA A 1 120 ? -24.545 -3.728 24.851 1.00 74.06 120 ALA A N 1
ATOM 949 C CA . ALA A 1 120 ? -24.243 -4.805 25.792 1.00 74.06 120 ALA A CA 1
ATOM 950 C C . ALA A 1 120 ? -24.329 -4.326 27.252 1.00 74.06 120 ALA A C 1
ATOM 952 O O . ALA A 1 120 ? -24.870 -5.021 28.109 1.00 74.06 120 ALA A O 1
ATOM 953 N N . MET A 1 121 ? -23.858 -3.108 27.535 1.00 71.31 121 MET A N 1
ATOM 954 C CA . MET A 1 121 ? -23.953 -2.505 28.868 1.00 71.31 121 MET A CA 1
ATOM 955 C C . MET A 1 121 ? -25.395 -2.158 29.256 1.00 71.31 121 MET A C 1
ATOM 957 O O . MET A 1 121 ? -25.771 -2.344 30.411 1.00 71.31 121 MET A O 1
ATOM 961 N N . GLN A 1 122 ? -26.221 -1.691 28.314 1.00 80.38 122 GLN A N 1
ATOM 962 C CA . GLN A 1 122 ? -27.653 -1.469 28.554 1.00 80.38 122 GLN A CA 1
ATOM 963 C C . GLN A 1 122 ? -28.373 -2.778 28.881 1.00 80.38 122 GLN A C 1
ATOM 965 O O . GLN A 1 122 ? -29.084 -2.843 29.879 1.00 80.38 122 GLN A O 1
ATOM 970 N N . GLN A 1 123 ? -28.116 -3.838 28.113 1.00 77.88 123 GLN A N 1
ATOM 971 C CA . GLN A 1 123 ? -28.679 -5.164 28.374 1.00 77.88 123 GLN A CA 1
ATOM 972 C C . GLN A 1 123 ? -28.226 -5.725 29.728 1.00 77.88 123 GLN A C 1
ATOM 974 O O . GLN A 1 123 ? -29.030 -6.301 30.456 1.00 77.88 123 GLN A O 1
ATOM 979 N N . ALA A 1 124 ? -26.959 -5.525 30.103 1.00 70.88 124 ALA A N 1
ATOM 980 C CA . ALA A 1 124 ? -26.462 -5.922 31.418 1.00 70.88 124 ALA A CA 1
ATOM 981 C C . ALA A 1 124 ? -27.160 -5.155 32.557 1.00 70.88 124 ALA A C 1
ATOM 983 O O . ALA A 1 124 ? -27.504 -5.753 33.575 1.00 70.88 124 ALA A O 1
ATOM 984 N N . ALA A 1 125 ? -27.411 -3.853 32.380 1.00 68.88 125 ALA A N 1
ATOM 985 C CA . ALA A 1 125 ? -28.139 -3.040 33.354 1.00 68.88 125 ALA A CA 1
ATOM 986 C C . ALA A 1 125 ? -29.615 -3.460 33.480 1.00 68.88 125 ALA A C 1
ATOM 988 O O . ALA A 1 125 ? -30.133 -3.562 34.590 1.00 68.88 125 ALA A O 1
ATOM 989 N N . GLU A 1 126 ? -30.286 -3.753 32.365 1.00 75.06 126 GLU A N 1
ATOM 990 C CA . GLU A 1 126 ? -31.650 -4.293 32.364 1.00 75.06 126 GLU A CA 1
ATOM 991 C C . GLU A 1 126 ? -31.711 -5.649 33.073 1.00 75.06 126 GLU A C 1
ATOM 993 O O . GLU A 1 126 ? -32.571 -5.871 33.926 1.00 75.06 126 GLU A O 1
ATOM 998 N N . LEU A 1 127 ? -30.757 -6.541 32.793 1.00 74.81 127 LEU A N 1
ATOM 999 C CA . LEU A 1 127 ? -30.689 -7.840 33.451 1.00 74.81 127 LEU A CA 1
ATOM 1000 C C . LEU A 1 127 ? -30.458 -7.687 34.962 1.00 74.81 127 LEU A C 1
ATOM 1002 O O . LEU A 1 127 ? -31.130 -8.357 35.744 1.00 74.81 127 LEU A O 1
ATOM 1006 N N . ALA A 1 128 ? -29.602 -6.755 35.391 1.00 65.12 128 ALA A N 1
ATOM 1007 C CA . ALA A 1 128 ? -29.421 -6.437 36.808 1.00 65.12 128 ALA A CA 1
ATOM 1008 C C . ALA A 1 128 ? -30.734 -5.975 37.473 1.00 65.12 128 ALA A C 1
ATOM 1010 O O . ALA A 1 128 ? -31.092 -6.497 38.529 1.00 65.12 128 ALA A O 1
ATOM 1011 N N . MET A 1 129 ? -31.503 -5.097 36.818 1.00 68.44 129 MET A N 1
ATOM 1012 C CA . MET A 1 129 ? -32.823 -4.661 37.300 1.00 68.44 129 MET A CA 1
ATOM 1013 C C . MET A 1 129 ? -33.814 -5.830 37.426 1.00 68.44 129 MET A C 1
ATOM 1015 O O . MET A 1 129 ? -34.528 -5.932 38.424 1.00 68.44 129 MET A O 1
ATOM 1019 N N . THR A 1 130 ? -33.849 -6.751 36.454 1.00 68.31 130 THR A N 1
ATOM 1020 C CA . THR A 1 130 ? -34.716 -7.943 36.553 1.00 68.31 130 THR A CA 1
ATOM 1021 C C . THR A 1 130 ? -34.304 -8.870 37.699 1.00 68.31 130 THR A C 1
ATOM 1023 O O . THR A 1 130 ? -35.164 -9.422 38.385 1.00 68.31 130 THR A O 1
ATOM 1026 N N . CYS A 1 131 ? -33.001 -8.996 37.976 1.00 67.06 131 CYS A N 1
ATOM 1027 C CA . CYS A 1 131 ? -32.500 -9.755 39.122 1.00 67.06 131 CYS A CA 1
ATOM 1028 C C . CYS A 1 131 ? -32.925 -9.127 40.454 1.00 67.06 131 CYS A C 1
ATOM 1030 O O . CYS A 1 131 ? -33.229 -9.850 41.400 1.00 67.06 131 CYS A O 1
ATOM 1032 N N . GLU A 1 132 ? -32.966 -7.797 40.547 1.00 61.09 132 GLU A N 1
ATOM 1033 C CA . GLU A 1 132 ? -33.443 -7.092 41.742 1.00 61.09 132 GLU A CA 1
ATOM 1034 C C . GLU A 1 132 ? -34.942 -7.258 41.954 1.00 61.09 132 GLU A C 1
ATOM 1036 O O . GLU A 1 132 ? -35.362 -7.555 43.070 1.00 61.09 132 GLU A O 1
ATOM 1041 N N . GLN A 1 133 ? -35.740 -7.153 40.891 1.00 65.88 133 GLN A N 1
ATOM 1042 C CA . GLN A 1 133 ? -37.173 -7.445 40.955 1.00 65.88 133 GLN A CA 1
ATOM 1043 C C . GLN A 1 133 ? -37.419 -8.891 41.400 1.00 65.88 133 GLN A C 1
ATOM 1045 O O . GLN A 1 133 ? -38.244 -9.135 42.277 1.00 65.88 133 GLN A O 1
ATOM 1050 N N . ALA A 1 134 ? -36.646 -9.845 40.871 1.00 60.31 134 ALA A N 1
ATOM 1051 C CA . ALA A 1 134 ? -36.706 -11.238 41.300 1.00 60.31 134 ALA A CA 1
ATOM 1052 C C . ALA A 1 134 ? -36.306 -11.409 42.776 1.00 60.31 134 ALA A C 1
ATOM 1054 O O . ALA A 1 134 ? -36.972 -12.146 43.501 1.00 60.31 134 ALA A O 1
ATOM 1055 N N . ARG A 1 135 ? -35.269 -10.708 43.260 1.00 63.28 135 ARG A N 1
ATOM 1056 C CA . ARG A 1 135 ? -34.866 -10.730 44.679 1.00 63.28 135 ARG A CA 1
ATOM 1057 C C . ARG A 1 135 ? -35.937 -10.126 45.587 1.00 63.28 135 ARG A C 1
ATOM 1059 O O . ARG A 1 135 ? -36.256 -10.742 46.597 1.00 63.28 135 ARG A O 1
ATOM 1066 N N . ALA A 1 136 ? -36.509 -8.979 45.222 1.00 65.31 136 ALA A N 1
ATOM 1067 C CA . ALA A 1 136 ? -37.591 -8.339 45.969 1.00 65.31 136 ALA A CA 1
ATOM 1068 C C . ALA A 1 136 ? -38.812 -9.262 46.074 1.00 65.31 136 ALA A C 1
ATOM 1070 O O . ALA A 1 136 ? -39.322 -9.481 47.167 1.00 65.31 136 ALA A O 1
ATOM 1071 N N . LEU A 1 137 ? -39.191 -9.904 44.966 1.00 64.06 137 LEU A N 1
ATOM 1072 C CA . LEU A 1 137 ? -40.274 -10.885 44.933 1.00 64.06 137 LEU A CA 1
ATOM 1073 C C . LEU A 1 137 ? -39.942 -12.116 45.793 1.00 64.06 137 LEU A C 1
ATOM 1075 O O . LEU A 1 137 ? -40.794 -12.620 46.516 1.00 64.06 137 LEU A O 1
ATOM 1079 N N . THR A 1 138 ? -38.684 -12.572 45.792 1.00 62.34 138 THR A N 1
ATOM 1080 C CA . THR A 1 138 ? -38.229 -13.643 46.698 1.00 62.34 138 THR A CA 1
ATOM 1081 C C . THR A 1 138 ? -38.340 -13.242 48.174 1.00 62.34 138 THR A C 1
ATOM 1083 O O . THR A 1 138 ? -38.730 -14.065 49.000 1.00 62.34 138 THR A O 1
ATOM 1086 N N . GLU A 1 139 ? -38.001 -12.002 48.528 1.00 66.38 139 GLU A N 1
ATOM 1087 C CA . GLU A 1 139 ? -38.143 -11.492 49.898 1.00 66.38 139 GLU A CA 1
ATOM 1088 C C . GLU A 1 139 ? -39.617 -11.327 50.301 1.00 66.38 139 GLU A C 1
ATOM 1090 O O . GLU A 1 139 ? -39.981 -11.711 51.410 1.00 66.38 139 GLU A O 1
ATOM 1095 N N . GLU A 1 140 ? -40.492 -10.867 49.402 1.00 65.19 140 GLU A N 1
ATOM 1096 C CA . GLU A 1 140 ? -41.946 -10.847 49.626 1.00 65.19 140 GLU A CA 1
ATOM 1097 C C . GLU A 1 140 ? -42.511 -12.261 49.831 1.00 65.19 140 GLU A C 1
ATOM 1099 O O . GLU A 1 140 ? -43.293 -12.489 50.754 1.00 65.19 140 GLU A O 1
ATOM 1104 N N . LEU A 1 141 ? -42.071 -13.243 49.035 1.00 60.31 141 LEU A N 1
ATOM 1105 C CA . LEU A 1 141 ? -42.456 -14.649 49.204 1.00 60.31 141 LEU A CA 1
ATOM 1106 C C . LEU A 1 141 ? -42.004 -15.202 50.563 1.00 60.31 141 LEU A C 1
ATOM 1108 O O . LEU A 1 141 ? -42.795 -15.855 51.245 1.00 60.31 141 LEU A O 1
ATOM 1112 N N . LYS A 1 142 ? -40.772 -14.896 50.995 1.00 64.69 142 LYS A N 1
ATOM 1113 C CA . LYS A 1 142 ? -40.277 -15.268 52.331 1.00 64.69 142 LYS A CA 1
ATOM 1114 C C . LYS A 1 142 ? -41.100 -14.625 53.445 1.00 64.69 142 LYS A C 1
ATOM 1116 O O . LYS A 1 142 ? -41.442 -15.311 54.405 1.00 64.69 142 LYS A O 1
ATOM 1121 N N . GLN A 1 143 ? -41.437 -13.339 53.321 1.00 70.94 143 GLN A N 1
ATOM 1122 C CA . GLN A 1 143 ? -42.302 -12.635 54.277 1.00 70.94 143 GLN A CA 1
ATOM 1123 C C . GLN A 1 143 ? -43.720 -13.227 54.307 1.00 70.94 143 GLN A C 1
ATOM 1125 O O . GLN A 1 143 ? -44.329 -13.303 55.370 1.00 70.94 143 GLN A O 1
ATOM 1130 N N . GLY A 1 144 ? -44.211 -13.722 53.169 1.00 62.84 144 GLY A N 1
ATOM 1131 C CA . GLY A 1 144 ? -45.451 -14.492 53.051 1.00 62.84 144 GLY A CA 1
ATOM 1132 C C . GLY A 1 144 ? -45.364 -15.947 53.538 1.00 62.84 144 GLY A C 1
ATOM 1133 O O . GLY A 1 144 ? -46.350 -16.673 53.432 1.00 62.84 144 GLY A O 1
ATOM 1134 N N . GLY A 1 145 ? -44.217 -16.395 54.065 1.00 57.97 145 GLY A N 1
ATOM 1135 C CA . GLY A 1 145 ? -44.024 -17.746 54.606 1.00 57.97 145 GLY A CA 1
ATOM 1136 C C . GLY A 1 145 ? -43.678 -18.828 53.573 1.00 57.97 145 GLY A C 1
ATOM 1137 O O . GLY A 1 145 ? -43.661 -20.010 53.915 1.00 57.97 145 GLY A O 1
ATOM 1138 N N . LEU A 1 146 ? -43.379 -18.458 52.323 1.00 54.91 146 LEU A N 1
ATOM 1139 C CA . LEU A 1 146 ? -42.954 -19.371 51.258 1.00 54.91 146 LEU A CA 1
ATOM 1140 C C . LEU A 1 146 ? -41.417 -19.405 51.176 1.00 54.91 146 LEU A C 1
ATOM 1142 O O . LEU A 1 146 ? -40.762 -18.394 50.932 1.00 54.91 146 LEU A O 1
ATOM 1146 N N . SER A 1 147 ? -40.817 -20.580 51.385 1.00 51.62 147 SER A N 1
ATOM 1147 C CA . SER A 1 147 ? -39.358 -20.758 51.325 1.00 51.62 147 SER A CA 1
ATOM 1148 C C . SER A 1 147 ? -38.869 -20.931 49.884 1.00 51.62 147 SER A C 1
ATOM 1150 O O . SER A 1 147 ? -39.332 -21.809 49.162 1.00 51.62 147 SER A O 1
ATOM 1152 N N . ALA A 1 148 ? -37.868 -20.138 49.491 1.00 47.28 148 ALA A N 1
ATOM 1153 C CA . ALA A 1 148 ? -37.223 -20.172 48.175 1.00 47.28 148 ALA A CA 1
ATOM 1154 C C . ALA A 1 148 ? -36.371 -21.434 47.903 1.00 47.28 148 ALA A C 1
ATOM 1156 O O . ALA A 1 148 ? -35.825 -21.575 46.811 1.00 47.28 148 ALA A O 1
ATOM 1157 N N . ALA A 1 149 ? -36.270 -22.366 48.861 1.00 46.31 149 ALA A N 1
ATOM 1158 C CA . ALA A 1 149 ? -35.492 -23.606 48.740 1.00 46.31 149 ALA A CA 1
ATOM 1159 C C . ALA A 1 149 ? -35.955 -24.543 47.602 1.00 46.31 149 ALA A C 1
ATOM 1161 O O . ALA A 1 149 ? -35.270 -25.510 47.282 1.00 46.31 149 ALA A O 1
ATOM 1162 N N . THR A 1 150 ? -37.098 -24.265 46.972 1.00 48.41 150 THR A N 1
ATOM 1163 C CA . THR A 1 150 ? -37.646 -25.035 45.847 1.00 48.41 150 THR A CA 1
ATOM 1164 C C . THR A 1 150 ? -37.399 -24.417 44.464 1.00 48.41 150 THR A C 1
ATOM 1166 O O . THR A 1 150 ? -37.873 -24.988 43.483 1.00 48.41 150 THR A O 1
ATOM 1169 N N . LEU A 1 151 ? -36.687 -23.283 44.331 1.00 45.75 151 LEU A N 1
ATOM 1170 C CA . LEU A 1 151 ? -36.540 -22.585 43.039 1.00 45.75 151 LEU A CA 1
ATOM 1171 C C . LEU A 1 151 ? -35.072 -22.462 42.556 1.00 45.75 151 LEU A C 1
ATOM 1173 O O . LEU A 1 151 ? -34.333 -21.604 43.035 1.00 45.75 151 LEU A O 1
ATOM 1177 N N . PRO A 1 152 ? -34.652 -23.254 41.547 1.00 46.78 152 PRO A N 1
ATOM 1178 C CA . PRO A 1 152 ? -33.248 -23.398 41.128 1.00 46.78 152 PRO A CA 1
ATOM 1179 C C . PRO A 1 152 ? -32.640 -22.212 40.349 1.00 46.78 152 PRO A C 1
ATOM 1181 O O . PRO A 1 152 ? -31.454 -22.228 40.038 1.00 46.78 152 PRO A O 1
ATOM 1184 N N . VAL A 1 153 ? -33.415 -21.178 40.008 1.00 47.88 153 VAL A N 1
ATOM 1185 C CA . VAL A 1 153 ? -32.978 -20.099 39.092 1.00 47.88 153 VAL A CA 1
ATOM 1186 C C . VAL A 1 153 ? -32.240 -18.953 39.814 1.00 47.88 153 VAL A C 1
ATOM 1188 O O . VAL A 1 153 ? -31.497 -18.202 39.187 1.00 47.88 153 VAL A O 1
ATOM 1191 N N . VAL A 1 154 ? -32.395 -18.822 41.137 1.00 42.06 154 VAL A N 1
ATOM 1192 C CA . VAL A 1 154 ? -31.952 -17.632 41.895 1.00 42.06 154 VAL A CA 1
ATOM 1193 C C . VAL A 1 154 ? -30.464 -17.670 42.279 1.00 42.06 154 VAL A C 1
ATOM 1195 O O . VAL A 1 154 ? -29.816 -16.622 42.312 1.00 42.06 154 VAL A O 1
ATOM 1198 N N . ASP A 1 155 ? -29.885 -18.853 42.500 1.00 40.69 155 ASP A N 1
ATOM 1199 C CA . ASP A 1 155 ? -28.483 -18.980 42.937 1.00 40.69 155 ASP A CA 1
ATOM 1200 C C . ASP A 1 155 ? -27.465 -18.616 41.842 1.00 40.69 155 ASP A C 1
ATOM 1202 O O . ASP A 1 155 ? -26.386 -18.097 42.136 1.00 40.69 155 ASP A O 1
ATOM 1206 N N . LEU A 1 156 ? -27.821 -18.786 40.566 1.00 42.78 156 LEU A N 1
ATOM 1207 C CA . LEU A 1 156 ? -26.948 -18.474 39.426 1.00 42.78 156 LEU A CA 1
ATOM 1208 C C . LEU A 1 156 ? -26.719 -16.964 39.214 1.00 42.78 156 LEU A C 1
ATOM 1210 O O . LEU A 1 156 ? -25.686 -16.570 38.676 1.00 42.78 156 LEU A O 1
ATOM 1214 N N . LEU A 1 157 ? -27.637 -16.105 39.671 1.00 44.16 157 LEU A N 1
ATOM 1215 C CA . LEU A 1 157 ? -27.592 -14.651 39.446 1.00 44.16 157 LEU A CA 1
ATOM 1216 C C . LEU A 1 157 ? -26.776 -13.883 40.502 1.00 44.16 157 LEU A C 1
ATOM 1218 O O . LEU A 1 157 ? -26.554 -12.681 40.367 1.00 44.16 157 LEU A O 1
ATOM 1222 N N . ARG A 1 158 ? -26.320 -14.543 41.575 1.00 44.75 158 ARG A N 1
ATOM 1223 C CA . ARG A 1 158 ? -25.524 -13.897 42.637 1.00 44.75 158 ARG A CA 1
ATOM 1224 C C . ARG A 1 158 ? -24.045 -13.725 42.295 1.00 44.75 158 ARG A C 1
ATOM 1226 O O . ARG A 1 158 ? -23.400 -12.897 42.924 1.00 44.75 158 ARG A O 1
ATOM 1233 N N . MET A 1 159 ? -23.496 -14.479 41.340 1.00 44.38 159 MET A N 1
ATOM 1234 C CA . MET A 1 159 ? -22.037 -14.556 41.159 1.00 44.38 159 MET A CA 1
ATOM 1235 C C . MET A 1 159 ? -21.472 -13.791 39.951 1.00 44.38 159 MET A C 1
ATOM 1237 O O . MET A 1 159 ? -20.263 -13.595 39.894 1.00 44.38 159 MET A O 1
ATOM 1241 N N . THR A 1 160 ? -22.290 -13.334 38.997 1.00 47.91 160 THR A N 1
ATOM 1242 C CA . THR A 1 160 ? -21.792 -12.909 37.669 1.00 47.91 160 THR A CA 1
ATOM 1243 C C . THR A 1 160 ? -21.891 -11.410 37.341 1.00 47.91 160 THR A C 1
ATOM 1245 O O . THR A 1 160 ? -21.458 -11.024 36.259 1.00 47.91 160 THR A O 1
ATOM 1248 N N . GLY A 1 161 ? -22.396 -10.536 38.229 1.00 50.31 161 GLY A N 1
ATOM 1249 C CA . GLY A 1 161 ? -22.813 -9.178 37.812 1.00 50.31 161 GLY A CA 1
ATOM 1250 C C . GLY A 1 161 ? -22.458 -7.970 38.691 1.00 50.31 161 GLY A C 1
ATOM 1251 O O . GLY A 1 161 ? -22.841 -6.855 38.347 1.00 50.31 161 GLY A O 1
ATOM 1252 N N . GLU A 1 162 ? -21.770 -8.118 39.825 1.00 56.28 162 GLU A N 1
ATOM 1253 C CA . GLU A 1 162 ? -21.679 -7.010 40.795 1.00 56.28 162 GLU A CA 1
ATOM 1254 C C . GLU A 1 162 ? -20.579 -5.983 40.455 1.00 56.28 162 GLU A C 1
ATOM 1256 O O . GLU A 1 162 ? -19.388 -6.253 40.587 1.00 56.28 162 GLU A O 1
ATOM 1261 N N . LEU A 1 163 ? -20.967 -4.759 40.079 1.00 53.62 163 LEU A N 1
ATOM 1262 C CA . LEU A 1 163 ? -20.063 -3.615 39.833 1.00 53.62 163 LEU A CA 1
ATOM 1263 C C . LEU A 1 163 ? -19.246 -3.185 41.073 1.00 53.62 163 LEU A C 1
ATOM 1265 O O . LEU A 1 163 ? -18.176 -2.582 40.937 1.00 53.62 163 LEU A O 1
ATOM 1269 N N . GLY A 1 164 ? -19.722 -3.503 42.281 1.00 50.78 164 GLY A N 1
ATOM 1270 C CA . GLY A 1 164 ? -19.018 -3.235 43.542 1.00 50.78 164 GLY A CA 1
ATOM 1271 C C . GLY A 1 164 ? -17.823 -4.155 43.792 1.00 50.78 164 GLY A C 1
ATOM 1272 O O . GLY A 1 164 ? -16.901 -3.795 44.523 1.00 50.78 164 GLY A O 1
ATOM 1273 N N . ASN A 1 165 ? -17.776 -5.319 43.145 1.00 55.56 165 ASN A N 1
ATOM 1274 C CA . ASN A 1 165 ? -16.650 -6.230 43.274 1.00 55.56 165 ASN A CA 1
ATOM 1275 C C . ASN A 1 165 ? -15.493 -5.763 42.367 1.00 55.56 165 ASN A C 1
ATOM 1277 O O . ASN A 1 165 ? -15.650 -5.668 41.150 1.00 55.56 165 ASN A O 1
ATOM 1281 N N . ARG A 1 166 ? -14.314 -5.483 42.951 1.00 54.88 166 ARG A N 1
ATOM 1282 C CA . ARG A 1 166 ? -13.097 -5.095 42.199 1.00 54.88 166 ARG A CA 1
ATOM 1283 C C . ARG A 1 166 ? -12.693 -6.123 41.142 1.00 54.88 166 ARG A C 1
ATOM 1285 O O . ARG A 1 166 ? -12.074 -5.747 40.157 1.00 54.88 166 ARG A O 1
ATOM 1292 N N . TYR A 1 167 ? -13.061 -7.385 41.336 1.00 51.12 167 TYR A N 1
ATOM 1293 C CA . TYR A 1 167 ? -12.740 -8.483 40.427 1.00 51.12 167 TYR A CA 1
ATOM 1294 C C . TYR A 1 167 ? -13.911 -8.868 39.519 1.00 51.12 167 TYR A C 1
ATOM 1296 O O . TYR A 1 167 ? -13.874 -9.920 38.885 1.00 51.12 167 TYR A O 1
ATOM 1304 N N . SER A 1 168 ? -14.974 -8.058 39.469 1.00 59.75 168 SER A N 1
ATOM 1305 C CA . SER A 1 168 ? -16.085 -8.349 38.572 1.00 59.75 168 SER A CA 1
ATOM 1306 C C . SER A 1 168 ? -15.657 -8.178 37.123 1.00 59.75 168 SER A C 1
ATOM 1308 O O . SER A 1 168 ? -14.939 -7.242 36.759 1.00 59.75 168 SER A O 1
ATOM 1310 N N . THR A 1 169 ? -16.135 -9.085 36.279 1.00 59.38 169 THR A N 1
ATOM 1311 C CA . THR A 1 169 ? -15.869 -9.064 34.841 1.00 59.38 169 THR A CA 1
ATOM 1312 C C . THR A 1 169 ? -16.341 -7.750 34.216 1.00 59.38 169 THR A C 1
ATOM 1314 O O . THR A 1 169 ? -15.681 -7.216 33.335 1.00 59.38 169 THR A O 1
ATOM 1317 N N . LEU A 1 170 ? -17.434 -7.177 34.733 1.00 62.78 170 LEU A N 1
ATOM 1318 C CA . LEU A 1 170 ? -17.945 -5.864 34.336 1.00 62.78 170 LEU A CA 1
ATOM 1319 C C . LEU A 1 170 ? -16.966 -4.729 34.657 1.00 62.78 170 LEU A C 1
ATOM 1321 O O . LEU A 1 170 ? -16.746 -3.864 33.813 1.00 62.78 170 LEU A O 1
ATOM 1325 N N . ARG A 1 171 ? -16.352 -4.730 35.846 1.00 66.69 171 ARG A N 1
ATOM 1326 C CA . ARG A 1 171 ? -15.397 -3.687 36.245 1.00 66.69 171 ARG A CA 1
ATOM 1327 C C . ARG A 1 171 ? -14.083 -3.789 35.471 1.00 66.69 171 ARG A C 1
ATOM 1329 O O . ARG A 1 171 ? -13.601 -2.770 34.988 1.00 66.69 171 ARG A O 1
ATOM 1336 N N . LEU A 1 172 ? -13.587 -5.008 35.257 1.00 66.88 172 LEU A N 1
ATOM 1337 C CA . LEU A 1 172 ? -12.435 -5.273 34.386 1.00 66.88 172 LEU A CA 1
ATOM 1338 C C . LEU A 1 172 ? -12.687 -4.788 32.951 1.00 66.88 172 LEU A C 1
ATOM 1340 O O . LEU A 1 172 ? -11.860 -4.075 32.391 1.00 66.88 172 LEU A O 1
ATOM 1344 N N . LEU A 1 173 ? -13.862 -5.086 32.389 1.00 66.69 173 LEU A N 1
ATOM 1345 C CA . LEU A 1 173 ? -14.253 -4.613 31.058 1.00 66.69 173 LEU A CA 1
ATOM 1346 C C . LEU A 1 173 ? -14.341 -3.083 30.980 1.00 66.69 173 LEU A C 1
ATOM 1348 O O . LEU A 1 173 ? -13.962 -2.508 29.963 1.00 66.69 173 LEU A O 1
ATOM 1352 N N . MET A 1 174 ? -14.821 -2.407 32.029 1.00 68.94 174 MET A N 1
ATOM 1353 C CA . MET A 1 174 ? -14.851 -0.940 32.079 1.00 68.94 174 MET A CA 1
ATOM 1354 C C . MET A 1 174 ? -13.448 -0.331 32.160 1.00 68.94 174 MET A C 1
ATOM 1356 O O . MET A 1 174 ? -13.178 0.666 31.489 1.00 68.94 174 MET A O 1
ATOM 1360 N N . ASP A 1 175 ? -12.559 -0.915 32.964 1.00 73.12 175 ASP A N 1
ATOM 1361 C CA . ASP A 1 175 ? -11.172 -0.463 33.094 1.00 73.12 175 ASP A CA 1
ATOM 1362 C C . ASP A 1 175 ? -10.410 -0.642 31.774 1.00 73.12 175 ASP A C 1
ATOM 1364 O O . ASP A 1 175 ? -9.732 0.278 31.314 1.00 73.12 175 ASP A O 1
ATOM 1368 N N . GLU A 1 176 ? -10.596 -1.779 31.106 1.00 72.44 176 GLU A N 1
ATOM 1369 C CA . GLU A 1 176 ? -9.976 -2.074 29.815 1.00 72.44 176 GLU A CA 1
ATOM 1370 C C . GLU A 1 176 ? -10.564 -1.216 28.683 1.00 72.44 176 GLU A C 1
ATOM 1372 O O . GLU A 1 176 ? -9.826 -0.692 27.845 1.00 72.44 176 GLU A O 1
ATOM 1377 N N . ALA A 1 177 ? -11.876 -0.953 28.708 1.00 68.56 177 ALA A N 1
ATOM 1378 C CA . ALA A 1 177 ? -12.523 -0.022 27.787 1.00 68.56 177 ALA A CA 1
ATOM 1379 C C . ALA A 1 177 ? -12.020 1.420 27.961 1.00 68.56 177 ALA A C 1
ATOM 1381 O O . ALA A 1 177 ? -11.855 2.133 26.968 1.00 68.56 177 ALA A O 1
ATOM 1382 N N . GLN A 1 178 ? -11.751 1.861 29.194 1.00 71.25 178 GLN A N 1
ATOM 1383 C CA . GLN A 1 178 ? -11.147 3.170 29.451 1.00 71.25 178 GLN A CA 1
ATOM 1384 C C . GLN A 1 178 ? -9.691 3.200 28.974 1.00 71.25 178 GLN A C 1
ATOM 1386 O O . GLN A 1 178 ? -9.292 4.143 28.292 1.00 71.25 178 GLN A O 1
ATOM 1391 N N . HIS A 1 179 ? -8.904 2.169 29.293 1.00 71.44 179 HIS A N 1
ATOM 1392 C CA . HIS A 1 179 ? -7.494 2.092 28.913 1.00 71.44 179 HIS A CA 1
ATOM 1393 C C . HIS A 1 179 ? -7.303 2.088 27.390 1.00 71.44 179 HIS A C 1
ATOM 1395 O O . HIS A 1 179 ? -6.436 2.783 26.864 1.00 71.44 179 HIS A O 1
ATOM 1401 N N . ALA A 1 180 ? -8.173 1.385 26.663 1.00 70.06 180 ALA A N 1
ATOM 1402 C CA . ALA A 1 180 ? -8.201 1.386 25.202 1.00 70.06 180 ALA A CA 1
ATOM 1403 C C . ALA A 1 180 ? -8.867 2.644 24.588 1.00 70.06 180 ALA A C 1
ATOM 1405 O O . ALA A 1 180 ? -8.931 2.796 23.362 1.00 70.06 180 ALA A O 1
ATOM 1406 N N . GLY A 1 181 ? -9.351 3.572 25.423 1.00 70.06 181 GLY A N 1
ATOM 1407 C CA . GLY A 1 181 ? -9.923 4.853 25.006 1.00 70.06 181 GLY A CA 1
ATOM 1408 C C . GLY A 1 181 ? -11.294 4.747 24.333 1.00 70.06 181 GLY A C 1
ATOM 1409 O O . GLY A 1 181 ? -11.630 5.591 23.503 1.00 70.06 181 GLY A O 1
ATOM 1410 N N . PHE A 1 182 ? -12.070 3.704 24.634 1.00 61.44 182 PHE A N 1
ATOM 1411 C CA . PHE A 1 182 ? -13.452 3.552 24.163 1.00 61.44 182 PHE A CA 1
ATOM 1412 C C . PHE A 1 182 ? -14.454 4.366 24.986 1.00 61.44 182 PHE A C 1
ATOM 1414 O O . PHE A 1 182 ? -15.489 4.770 24.457 1.00 61.44 182 PHE A O 1
ATOM 1421 N N . ILE A 1 183 ? -14.148 4.611 26.261 1.00 65.88 183 ILE A N 1
ATOM 1422 C CA . ILE A 1 183 ? -14.929 5.465 27.161 1.00 65.88 183 ILE A CA 1
ATOM 1423 C C . ILE A 1 183 ? -14.011 6.487 27.828 1.00 65.88 183 ILE A C 1
ATOM 1425 O O . ILE A 1 183 ? -12.836 6.207 28.078 1.00 65.88 183 ILE A O 1
ATOM 1429 N N . THR A 1 184 ? -14.535 7.677 28.115 1.00 75.25 184 THR A N 1
ATOM 1430 C CA . THR A 1 184 ? -13.779 8.698 28.847 1.00 75.25 184 THR A CA 1
ATOM 1431 C C . THR A 1 184 ? -13.788 8.419 30.351 1.00 75.25 184 THR A C 1
ATOM 1433 O O . THR A 1 184 ? -14.624 7.673 30.869 1.00 75.25 184 THR A O 1
ATOM 1436 N N . SER A 1 185 ? -12.868 9.049 31.085 1.00 75.81 185 SER A N 1
ATOM 1437 C CA . SER A 1 185 ? -12.863 8.998 32.553 1.00 75.81 185 SER A CA 1
ATOM 1438 C C . SER A 1 185 ? -14.165 9.552 33.152 1.00 75.81 185 SER A C 1
ATOM 1440 O O . SER A 1 185 ? -14.638 9.042 34.166 1.00 75.81 185 SER A O 1
ATOM 1442 N N . GLU A 1 186 ? -14.781 10.547 32.501 1.00 73.88 186 GLU A N 1
ATOM 1443 C CA . GLU A 1 186 ? -16.078 11.110 32.897 1.00 73.88 186 GLU A CA 1
ATOM 1444 C C . GLU A 1 186 ? -17.229 10.126 32.664 1.00 73.88 186 GLU A C 1
ATOM 1446 O O . GLU A 1 186 ? -18.076 9.959 33.544 1.00 73.88 186 GLU A O 1
ATOM 1451 N N . ASP A 1 187 ? -17.236 9.419 31.529 1.00 69.44 187 ASP A N 1
ATOM 1452 C CA . ASP A 1 187 ? -18.231 8.378 31.246 1.00 69.44 187 ASP A CA 1
ATOM 1453 C C . ASP A 1 187 ? -18.163 7.269 32.299 1.00 69.44 187 ASP A C 1
ATOM 1455 O O . ASP A 1 187 ? -19.181 6.892 32.883 1.00 69.44 187 ASP A O 1
ATOM 1459 N N . LYS A 1 188 ? -16.948 6.805 32.616 1.00 73.12 188 LYS A N 1
ATOM 1460 C CA . LYS A 1 188 ? -16.715 5.811 33.667 1.00 73.12 188 LYS A CA 1
ATOM 1461 C C . LYS A 1 188 ? -17.205 6.302 35.031 1.00 73.12 188 LYS A C 1
ATOM 1463 O O . LYS A 1 188 ? -17.914 5.570 35.722 1.00 73.12 188 LYS A O 1
ATOM 1468 N N . ALA A 1 189 ? -16.870 7.534 35.415 1.00 70.44 189 ALA A N 1
ATOM 1469 C CA . ALA A 1 189 ? -17.297 8.119 36.684 1.00 70.44 189 ALA A CA 1
ATOM 1470 C C . ALA A 1 189 ? -18.826 8.282 36.764 1.00 70.44 189 ALA A C 1
ATOM 1472 O O . ALA A 1 189 ? -19.427 7.974 37.793 1.00 70.44 189 ALA A O 1
ATOM 1473 N N . SER A 1 190 ? -19.474 8.693 35.670 1.00 69.75 190 SER A N 1
ATOM 1474 C CA . SER A 1 190 ? -20.934 8.795 35.572 1.00 69.75 190 SER A CA 1
ATOM 1475 C C . SER A 1 190 ? -21.605 7.428 35.721 1.00 69.75 190 SER A C 1
ATOM 1477 O O . SER A 1 190 ? -22.579 7.290 36.463 1.00 69.75 190 SER A O 1
ATOM 1479 N N . MET A 1 191 ? -21.058 6.397 35.072 1.00 67.19 191 MET A N 1
ATOM 1480 C CA . MET A 1 191 ? -21.566 5.025 35.149 1.00 67.19 191 MET A CA 1
ATOM 1481 C C . MET A 1 191 ? -21.409 4.433 36.556 1.00 67.19 191 MET A C 1
ATOM 1483 O O . MET A 1 191 ? -22.370 3.882 37.092 1.00 67.19 191 MET A O 1
ATOM 1487 N N . LEU A 1 192 ? -20.255 4.629 37.203 1.00 67.50 192 LEU A N 1
ATOM 1488 C CA . LEU A 1 192 ? -20.038 4.217 38.595 1.00 67.50 192 LEU A CA 1
ATOM 1489 C C . LEU A 1 192 ? -20.934 4.996 39.571 1.00 67.50 192 LEU A C 1
ATOM 1491 O O . LEU A 1 192 ? -21.509 4.406 40.480 1.00 67.50 192 LEU A O 1
ATOM 1495 N N . SER A 1 193 ? -21.120 6.303 39.367 1.00 62.84 193 SER A N 1
ATOM 1496 C CA . SER A 1 193 ? -21.999 7.139 40.197 1.00 62.84 193 SER A CA 1
ATOM 1497 C C . SER A 1 193 ? -23.464 6.699 40.117 1.00 62.84 193 SER A C 1
ATOM 1499 O O . SER A 1 193 ? -24.153 6.637 41.138 1.00 62.84 193 SER A O 1
ATOM 1501 N N . ARG A 1 194 ? -23.945 6.336 38.921 1.00 63.72 194 ARG A N 1
ATOM 1502 C CA . ARG A 1 194 ? -25.280 5.742 38.746 1.00 63.72 194 ARG A CA 1
ATOM 1503 C C . ARG A 1 194 ? -25.380 4.389 39.439 1.00 63.72 194 ARG A C 1
ATOM 1505 O O . ARG A 1 194 ? -26.380 4.143 40.105 1.00 63.72 194 ARG A O 1
ATOM 1512 N N . ALA A 1 195 ? -24.336 3.565 39.348 1.00 59.47 195 ALA A N 1
ATOM 1513 C CA . ALA A 1 195 ? -24.304 2.274 40.022 1.00 59.47 195 ALA A CA 1
ATOM 1514 C C . ALA A 1 195 ? -24.384 2.416 41.556 1.00 59.47 195 ALA A C 1
ATOM 1516 O O . ALA A 1 195 ? -25.093 1.668 42.219 1.00 59.47 195 ALA A O 1
ATOM 1517 N N . VAL A 1 196 ? -23.725 3.428 42.123 1.00 58.00 196 VAL A N 1
ATOM 1518 C CA . VAL A 1 196 ? -23.765 3.733 43.565 1.00 58.00 196 VAL A CA 1
ATOM 1519 C C . VAL A 1 196 ? -25.132 4.256 43.989 1.00 58.00 196 VAL A C 1
ATOM 1521 O O . VAL A 1 196 ? -25.670 3.813 44.999 1.00 58.00 196 VAL A O 1
ATOM 1524 N N . LYS A 1 197 ? -25.718 5.184 43.220 1.00 54.94 197 LYS A N 1
ATOM 1525 C CA . LYS A 1 197 ? -27.063 5.719 43.500 1.00 54.94 197 LYS A CA 1
ATOM 1526 C C . LYS A 1 197 ? -28.144 4.641 43.463 1.00 54.94 197 LYS A C 1
ATOM 1528 O O . LYS A 1 197 ? -29.137 4.771 44.166 1.00 54.94 197 LYS A O 1
ATOM 1533 N N . ALA A 1 198 ? -27.934 3.597 42.668 1.00 51.78 198 ALA A N 1
ATOM 1534 C CA . ALA A 1 198 ? -28.805 2.434 42.603 1.00 51.78 198 ALA A CA 1
ATOM 1535 C C . ALA A 1 198 ? -28.453 1.338 43.634 1.00 51.78 198 ALA A C 1
ATOM 1537 O O . ALA A 1 198 ? -29.116 0.313 43.676 1.00 51.78 198 ALA A O 1
ATOM 1538 N N . GLY A 1 199 ? -27.449 1.548 44.497 1.00 49.09 199 GLY A N 1
ATOM 1539 C CA . GLY A 1 199 ? -27.103 0.623 45.583 1.00 49.09 199 GLY A CA 1
ATOM 1540 C C . GLY A 1 199 ? -26.172 -0.536 45.198 1.00 49.09 199 GLY A C 1
ATOM 1541 O O . GLY A 1 199 ? -25.863 -1.363 46.051 1.00 49.09 199 GLY A O 1
ATOM 1542 N N . TYR A 1 200 ? -25.661 -0.584 43.962 1.00 50.19 200 TYR A N 1
ATOM 1543 C CA . TYR A 1 200 ? -24.784 -1.659 43.464 1.00 50.19 200 TYR A CA 1
ATOM 1544 C C . TYR A 1 200 ? -23.327 -1.583 43.967 1.00 50.19 200 TYR A C 1
ATOM 1546 O O . TYR A 1 200 ? -22.552 -2.522 43.778 1.00 50.19 200 TYR A O 1
ATOM 1554 N N . VAL A 1 201 ? -22.922 -0.454 44.559 1.00 51.41 201 VAL A N 1
ATOM 1555 C CA . VAL A 1 201 ? -21.563 -0.181 45.056 1.00 51.41 201 VAL A CA 1
ATOM 1556 C C . VAL A 1 201 ? -21.683 0.651 46.333 1.00 51.41 201 VAL A C 1
ATOM 1558 O O . VAL A 1 201 ? -22.367 1.675 46.338 1.00 51.41 201 VAL A O 1
ATOM 1561 N N . ALA A 1 202 ? -21.005 0.261 47.415 1.00 52.50 202 ALA A N 1
ATOM 1562 C CA . ALA A 1 202 ? -20.944 1.099 48.612 1.00 52.50 202 ALA A CA 1
ATOM 1563 C C . ALA A 1 202 ? -20.211 2.413 48.286 1.00 52.50 202 ALA A C 1
ATOM 1565 O O . ALA A 1 202 ? -19.138 2.383 47.683 1.00 52.50 202 ALA A O 1
ATOM 1566 N N . ALA A 1 203 ? -20.746 3.564 48.714 1.00 50.81 203 ALA A N 1
ATOM 1567 C CA . ALA A 1 203 ? -20.191 4.892 48.405 1.00 50.81 203 ALA A CA 1
ATOM 1568 C C . ALA A 1 203 ? -18.682 5.028 48.720 1.00 50.81 203 ALA A C 1
ATOM 1570 O O . ALA A 1 203 ? -17.960 5.765 48.053 1.00 50.81 203 ALA A O 1
ATOM 1571 N N . ASN A 1 204 ? -18.189 4.239 49.676 1.00 53.28 204 ASN A N 1
ATOM 1572 C CA . ASN A 1 204 ? -16.797 4.211 50.124 1.00 53.28 204 ASN A CA 1
ATOM 1573 C C . ASN A 1 204 ? -15.828 3.509 49.145 1.00 53.28 204 ASN A C 1
ATOM 1575 O O . ASN A 1 204 ? -14.633 3.468 49.410 1.00 53.28 204 ASN A O 1
ATOM 1579 N N . GLN A 1 205 ? -16.313 2.932 48.038 1.00 52.88 205 GLN A N 1
ATOM 1580 C CA . GLN A 1 205 ? -15.500 2.209 47.042 1.00 52.88 205 GLN A CA 1
ATOM 1581 C C . GLN A 1 205 ? -15.201 3.024 45.764 1.00 52.88 205 GLN A C 1
ATOM 1583 O O . GLN A 1 205 ? -14.617 2.488 44.818 1.00 52.88 205 GLN A O 1
ATOM 1588 N N . ILE A 1 206 ? -15.603 4.303 45.722 1.00 54.03 206 ILE A N 1
ATOM 1589 C CA . ILE A 1 206 ? -15.411 5.231 44.584 1.00 54.03 206 ILE A CA 1
ATOM 1590 C C . ILE A 1 206 ? -14.142 6.090 44.752 1.00 54.03 206 ILE A C 1
ATOM 1592 O O . ILE A 1 206 ? -13.677 6.716 43.805 1.00 54.03 206 ILE A O 1
ATOM 1596 N N . THR A 1 207 ? -13.554 6.125 45.947 1.00 50.19 207 THR A N 1
ATOM 1597 C CA . THR A 1 207 ? -12.522 7.095 46.352 1.00 50.19 207 THR A CA 1
ATOM 1598 C C . THR A 1 207 ? -11.154 6.957 45.670 1.00 50.19 207 THR A C 1
ATOM 1600 O O . THR A 1 207 ? -10.296 7.795 45.910 1.00 50.19 207 THR A O 1
ATOM 1603 N N . GLU A 1 208 ? -10.936 5.985 44.782 1.00 50.50 208 GLU A N 1
ATOM 1604 C CA . GLU A 1 208 ? -9.648 5.801 44.081 1.00 50.50 208 GLU A CA 1
ATOM 1605 C C . GLU A 1 208 ? -9.592 6.414 42.666 1.00 50.50 208 GLU A C 1
ATOM 1607 O O . GLU A 1 208 ? -8.595 6.257 41.974 1.00 50.50 208 GLU A O 1
ATOM 1612 N N . VAL A 1 209 ? -10.621 7.141 42.206 1.00 45.75 209 VAL A N 1
ATOM 1613 C CA . VAL A 1 209 ? -10.619 7.753 40.852 1.00 45.75 209 VAL A CA 1
ATOM 1614 C C . VAL A 1 209 ? -9.923 9.134 40.819 1.00 45.75 209 VAL A C 1
ATOM 1616 O O . VAL A 1 209 ? -9.939 9.816 39.799 1.00 45.75 209 VAL A O 1
ATOM 1619 N N . GLY A 1 210 ? -9.298 9.565 41.919 1.00 40.38 210 GLY A N 1
ATOM 1620 C CA . GLY A 1 210 ? -8.710 10.900 42.058 1.00 40.38 210 GLY A CA 1
ATOM 1621 C C . GLY A 1 210 ? -7.328 10.919 42.704 1.00 40.38 210 GLY A C 1
ATOM 1622 O O . GLY A 1 210 ? -7.171 11.568 43.732 1.00 40.38 210 GLY A O 1
ATOM 1623 N N . THR A 1 211 ? -6.351 10.240 42.101 1.00 35.34 211 THR A N 1
ATOM 1624 C CA . THR A 1 211 ? -4.910 10.558 42.186 1.00 35.34 211 T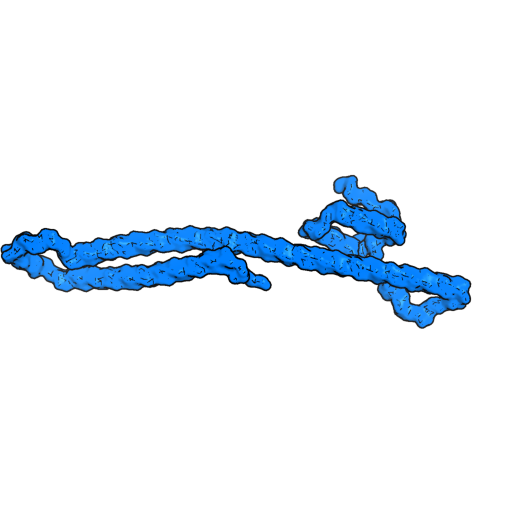HR A CA 1
ATOM 1625 C C . THR A 1 211 ? -4.226 10.138 40.901 1.00 35.34 211 THR A C 1
ATOM 1627 O O . THR A 1 211 ? -4.485 8.987 40.482 1.00 35.34 211 THR A O 1
#

Secondary structure (DSSP, 8-state):
--GGGSHHHHHHHHHHHHHHHHHHHHHHHHHHHHHHHHHHHHS--HHHHHHHHHH-GGGGGSPPHHHHHHHHHHHHHHHHHHHHHHHHHHHHHHHHHHHHHHHHHHHHHHHHHHHHHHHHHHHHHHHHHHHHHHHHHHHHHHHTT--GGG-TTSGGGGSS--TTSTT-HHHHHHHHHHHTTSS-HHHHHHHHHHHHHTTSS-GGGSTTS--

Sequence (211 aa):
MQLSDFKDYKTALDKLHQLQAREKALEAQYLGVQSQLVEARSSNPREQLIDQLIENPEQALAPSAVQALQANHEHIGRELNLVRQAIRQQHSNLRSAEARASKQACDQVRKDYGALVKQAMQQAAELAMTCEQARALTEELKQGGLSAATLPVVDLLRMTGELGNRYSTLRLLMDEAQHAGFITSEDKASMLSRAVKAGYVAANQITEVGT

Foldseek 3Di:
DDLCVQPQLVVLVVVLVVLVVVLVVLVVVLVVLVVVLVVVVVPDPPVVVVVVCVVDVPVVPDQPPNNVSVVVNVVSVVVSVVSVVVSVVSVVSNVVSSVVSVVVVCVVVLVVVLVVVVVVVVVLVVVVVVLVVVVVVQVVCVVVVHHPPPPPPNVVVPPARQPQDCPHPVVVVLVVCCVVPSDDLVRSLVVVVVCVVVPSHPPVSSPPSPD